Protein AF-A0A925G3I3-F1 (afdb_monomer)

Secondary structure (DSSP, 8-state):
--HHHHHHHHHHHHHHHHHHHTTTT-S-HHHHHHHHHHHHHHHHHHHHHHHHHHHHHHHTT--S-GGGHHHHHHHHHHHHHHHHHHHHHHHHHTSS-S-SHHHHHHHHHHHHHHHHHHHHHHHHHHHHH--TTSPPPHHHHHHHHHTT--HHHHHHHHHHHHHHHHHHHHHHHHHHHHHHHHHHHHHHHHHHHTSPPSGGGHHHHHHHHHHHHHHHHHHHHHHHHHHHHHHHHHHH-

Mean predicted aligned error: 13.92 Å

Radius of gyration: 23.2 Å; Cα contacts (8 Å, |Δi|>4): 134; chains: 1; bounding box: 50×39×70 Å

Solvent-accessible surface area (backbone atoms only — not comparable to full-atom values): 12979 Å² total; per-residue (Å²): 134,61,68,67,56,56,54,51,49,63,65,46,48,61,56,56,49,55,57,57,70,73,54,85,81,70,99,57,69,70,70,52,50,53,48,54,50,44,57,65,63,47,46,60,58,52,50,50,52,51,52,54,55,48,52,58,56,52,66,75,63,74,85,73,70,77,90,60,45,63,69,50,47,56,50,46,52,55,49,32,49,52,52,26,51,51,27,47,50,49,33,61,72,49,54,65,70,84,82,46,74,51,42,51,48,29,51,52,27,48,51,50,30,50,54,27,47,55,52,26,52,56,34,50,54,54,50,68,75,51,56,75,85,56,81,52,50,73,74,63,34,45,65,44,44,75,72,68,46,56,74,69,62,30,53,51,53,18,44,55,50,41,39,49,49,45,52,50,48,50,52,48,31,56,50,29,50,54,51,29,54,49,25,52,48,46,31,54,52,27,55,59,69,46,45,74,82,65,82,88,47,54,67,54,46,49,51,32,52,50,26,48,52,47,27,53,51,30,47,51,54,38,52,48,53,57,50,52,47,57,52,50,54,64,73,74,106

Sequence (237 aa):
MSETITIYLAVAAPFAVSYFLRQRHCQQHAQLFLKSVSAGLLWPLAAIRYLLARARQQTLRATRQPETISNRQEMQVEEAKRSFLNALYEVRARAPDKSGSENEKLERAAYVLRDSVEKYVGLADAVKDDAIDDEPDARELELFRIAGRKGEDLLLAGRCAHRHNVKRVREHHTRARTELLHALAEVGEAASFVRPAAAANAASARRLSIATLRLYGRAVDLLSLLEDEDAALKVAR

Nearest PDB structures (foldseek):
  9g3y-assembly1_K  TM=3.276E-01  e=5.386E-01  Sus scrofa
  6ewy-assembly1_A  TM=1.857E-01  e=4.158E+00  Mycobacterium tuberculosis H37Rv
  7a0g-assembly1_HHH  TM=2.062E-01  e=7.455E+00  Serratia marcescens
  8cq0-assembly1_B  TM=2.354E-01  e=9.983E+00  Photorhabdus luminescens

Structure (mmCIF, N/CA/C/O backbone):
data_AF-A0A925G3I3-F1
#
_entry.id   AF-A0A925G3I3-F1
#
loop_
_atom_site.group_PDB
_atom_site.id
_atom_site.type_symbol
_atom_site.label_atom_id
_atom_site.label_alt_id
_atom_site.label_comp_id
_atom_site.label_asym_id
_atom_site.label_entity_id
_atom_site.label_seq_id
_atom_site.pdbx_PDB_ins_code
_atom_site.Cartn_x
_atom_site.Cartn_y
_atom_site.Cartn_z
_atom_site.occupancy
_atom_site.B_iso_or_equiv
_atom_site.auth_seq_id
_atom_site.auth_comp_id
_atom_site.auth_asym_id
_atom_site.auth_atom_id
_atom_site.pdbx_PDB_model_num
ATOM 1 N N . MET A 1 1 ? -6.225 -21.466 -4.558 1.00 46.19 1 MET A N 1
ATOM 2 C CA . MET A 1 1 ? -5.076 -21.317 -5.478 1.00 46.19 1 MET A CA 1
ATOM 3 C C . MET A 1 1 ? -4.389 -20.014 -5.127 1.00 46.19 1 MET A C 1
ATOM 5 O O . MET A 1 1 ? -5.091 -19.027 -4.968 1.00 46.19 1 MET A O 1
ATOM 9 N N . SER A 1 2 ? -3.091 -20.050 -4.826 1.00 44.03 2 SER A N 1
ATOM 10 C CA . SER A 1 2 ? -2.447 -19.006 -4.023 1.00 44.03 2 SER A CA 1
ATOM 11 C C . SER A 1 2 ? -2.229 -17.708 -4.803 1.00 44.03 2 SER A C 1
ATOM 13 O O . SER A 1 2 ? -1.797 -17.738 -5.953 1.00 44.03 2 SER A O 1
ATOM 15 N N . GLU A 1 3 ? -2.487 -16.571 -4.151 1.00 44.84 3 GLU A N 1
ATOM 16 C CA . GLU A 1 3 ? -2.244 -15.207 -4.657 1.00 44.84 3 GLU A CA 1
ATOM 17 C C . GLU A 1 3 ? -0.827 -15.030 -5.220 1.00 44.84 3 GLU A C 1
ATOM 19 O O . GLU A 1 3 ? -0.611 -14.294 -6.182 1.00 44.84 3 GLU A O 1
ATOM 24 N N . THR A 1 4 ? 0.130 -15.786 -4.681 1.00 52.31 4 THR A N 1
ATOM 25 C CA . THR A 1 4 ? 1.499 -15.860 -5.185 1.00 52.31 4 THR A CA 1
ATOM 26 C C . THR A 1 4 ? 1.582 -16.302 -6.639 1.00 52.31 4 THR A C 1
ATOM 28 O O . THR A 1 4 ? 2.412 -15.746 -7.342 1.00 52.31 4 THR A O 1
ATOM 31 N N . ILE A 1 5 ? 0.727 -17.218 -7.116 1.00 55.59 5 ILE A N 1
ATOM 32 C CA . ILE A 1 5 ? 0.678 -17.680 -8.518 1.00 55.59 5 ILE A CA 1
ATOM 33 C C . ILE A 1 5 ? 0.113 -16.583 -9.429 1.00 55.59 5 ILE A C 1
ATOM 35 O O . ILE A 1 5 ? 0.606 -16.393 -10.539 1.00 55.59 5 ILE A O 1
ATOM 39 N N . THR A 1 6 ? -0.879 -15.825 -8.959 1.00 60.34 6 THR A N 1
ATOM 40 C CA . THR A 1 6 ? -1.481 -14.718 -9.717 1.00 60.34 6 THR A CA 1
ATOM 41 C C . THR A 1 6 ? -0.494 -13.566 -9.884 1.00 60.34 6 THR A C 1
ATOM 43 O O . THR A 1 6 ? -0.313 -13.067 -10.993 1.00 60.34 6 THR A O 1
ATOM 46 N N . ILE A 1 7 ? 0.222 -13.210 -8.812 1.00 61.38 7 ILE A N 1
ATOM 47 C CA . ILE A 1 7 ? 1.324 -12.238 -8.857 1.00 61.38 7 ILE A CA 1
ATOM 48 C C . ILE A 1 7 ? 2.463 -12.775 -9.747 1.00 61.38 7 ILE A C 1
ATOM 50 O O . ILE A 1 7 ? 3.009 -12.031 -10.559 1.00 61.38 7 ILE A O 1
ATOM 54 N N . TYR A 1 8 ? 2.761 -14.081 -9.685 1.00 52.47 8 TYR A N 1
ATOM 55 C CA . TYR A 1 8 ? 3.734 -14.762 -10.557 1.00 52.47 8 TYR A CA 1
ATOM 56 C C . TYR A 1 8 ? 3.415 -14.584 -12.047 1.00 52.47 8 TYR A C 1
ATOM 58 O O . TYR A 1 8 ? 4.291 -14.252 -12.846 1.00 52.47 8 TYR A O 1
ATOM 66 N N . LEU A 1 9 ? 2.156 -14.819 -12.424 1.00 57.38 9 LEU A N 1
ATOM 67 C CA . LEU A 1 9 ? 1.682 -14.754 -13.805 1.00 57.38 9 LEU A CA 1
ATOM 68 C C . LEU A 1 9 ? 1.593 -13.311 -14.308 1.00 57.38 9 LEU A C 1
ATOM 70 O O . LEU A 1 9 ? 2.008 -13.039 -15.436 1.00 57.38 9 LEU A O 1
ATOM 74 N N . ALA A 1 10 ? 1.113 -12.391 -13.469 1.00 67.06 10 ALA A N 1
ATOM 75 C CA . ALA A 1 10 ? 0.997 -10.975 -13.804 1.00 67.06 10 ALA A CA 1
ATOM 76 C C . ALA A 1 10 ? 2.368 -10.322 -14.026 1.00 67.06 10 ALA A C 1
ATOM 78 O O . ALA A 1 10 ? 2.529 -9.539 -14.957 1.00 67.06 10 ALA A O 1
ATOM 79 N N . VAL A 1 11 ? 3.383 -10.696 -13.238 1.00 65.44 11 VAL A N 1
ATOM 80 C CA . VAL A 1 11 ? 4.753 -10.205 -13.434 1.00 65.44 11 VAL A CA 1
ATOM 81 C C . VAL A 1 11 ? 5.396 -10.830 -14.672 1.00 65.44 11 VAL A C 1
ATOM 83 O O . VAL A 1 11 ? 6.138 -10.142 -15.357 1.00 65.44 11 VAL A O 1
ATOM 86 N N . ALA A 1 12 ? 5.119 -12.096 -15.005 1.00 57.78 12 ALA A N 1
ATOM 87 C CA . ALA A 1 12 ? 5.751 -12.783 -16.138 1.00 57.78 12 ALA A CA 1
ATOM 88 C C . ALA A 1 12 ? 5.175 -12.395 -17.516 1.00 57.78 12 ALA A C 1
ATOM 90 O O . ALA A 1 12 ? 5.911 -12.377 -18.512 1.00 57.78 12 ALA A O 1
ATOM 91 N N . ALA A 1 13 ? 3.881 -12.073 -17.591 1.00 64.81 13 ALA A N 1
ATOM 92 C CA . ALA A 1 13 ? 3.184 -11.823 -18.854 1.00 64.81 13 ALA A CA 1
ATOM 93 C C . ALA A 1 13 ? 3.750 -10.634 -19.673 1.00 64.81 13 ALA A C 1
ATOM 95 O O . ALA A 1 13 ? 3.996 -10.817 -20.870 1.00 64.81 13 ALA A O 1
ATOM 96 N N . PRO A 1 14 ? 4.076 -9.462 -19.088 1.00 60.47 14 PRO A N 1
ATOM 97 C CA . PRO A 1 14 ? 4.626 -8.328 -19.836 1.00 60.47 14 PRO A CA 1
ATOM 98 C C . PRO A 1 14 ? 6.022 -8.605 -20.410 1.00 60.47 14 PRO A C 1
ATOM 100 O O . PRO A 1 14 ? 6.368 -8.107 -21.484 1.00 60.47 14 PRO A O 1
ATOM 103 N N . PHE A 1 15 ? 6.839 -9.432 -19.746 1.00 59.78 15 PHE A N 1
ATOM 104 C CA . PHE A 1 15 ? 8.168 -9.805 -20.248 1.00 59.78 15 PHE A CA 1
ATOM 105 C C . PHE A 1 15 ? 8.089 -10.814 -21.392 1.00 59.78 15 PHE A C 1
ATOM 107 O O . PHE A 1 15 ? 8.808 -10.662 -22.379 1.00 59.78 15 PHE A O 1
ATOM 114 N N . ALA A 1 16 ? 7.195 -11.802 -21.295 1.00 56.69 16 ALA A N 1
ATOM 115 C CA . ALA A 1 16 ? 6.965 -12.760 -22.372 1.00 56.69 16 ALA A CA 1
ATOM 116 C C . ALA A 1 16 ? 6.433 -12.059 -23.632 1.00 56.69 16 ALA A C 1
ATOM 118 O O . ALA A 1 16 ? 6.958 -12.267 -24.726 1.00 56.69 16 ALA A O 1
ATOM 119 N N . VAL A 1 17 ? 5.459 -11.158 -23.469 1.00 59.91 17 VAL A N 1
ATOM 120 C CA . VAL A 1 17 ? 4.842 -10.411 -24.574 1.00 59.91 17 VAL A CA 1
ATOM 121 C C . VAL A 1 17 ? 5.805 -9.381 -25.172 1.00 59.91 17 VAL A C 1
ATOM 123 O O . VAL A 1 17 ? 5.944 -9.316 -26.392 1.00 59.91 17 VAL A O 1
ATOM 126 N N . SER A 1 18 ? 6.544 -8.620 -24.358 1.00 58.41 18 SER A N 1
ATOM 127 C CA . SER A 1 18 ? 7.503 -7.625 -24.871 1.00 58.41 18 SER A CA 1
ATOM 128 C C . SER A 1 18 ? 8.720 -8.250 -25.557 1.00 58.41 18 SER A C 1
ATOM 130 O O . SER A 1 18 ? 9.245 -7.669 -26.509 1.00 58.41 18 SER A O 1
ATOM 132 N N . TYR A 1 19 ? 9.157 -9.438 -25.127 1.00 56.19 19 TYR A N 1
ATOM 133 C CA . TYR A 1 19 ? 10.198 -10.206 -25.814 1.00 56.19 19 TYR A CA 1
ATOM 134 C C . TYR A 1 19 ? 9.689 -10.767 -27.149 1.00 56.19 19 TYR A C 1
ATOM 136 O O . TYR A 1 19 ? 10.380 -10.669 -28.161 1.00 56.19 19 TYR A O 1
ATOM 144 N N . PHE A 1 20 ? 8.451 -11.270 -27.175 1.00 54.28 20 PHE A N 1
ATOM 145 C CA . PHE A 1 20 ? 7.819 -11.814 -28.377 1.00 54.28 20 PHE A CA 1
ATOM 146 C C . PHE A 1 20 ? 7.515 -10.733 -29.431 1.00 54.28 20 PHE A C 1
ATOM 148 O O . PHE A 1 20 ? 7.750 -10.938 -30.622 1.00 54.28 20 PHE A O 1
ATOM 155 N N . LEU A 1 21 ? 7.065 -9.546 -29.009 1.00 56.81 21 LEU A N 1
ATOM 156 C CA . LEU A 1 21 ? 6.754 -8.427 -29.909 1.00 56.81 21 LEU A CA 1
ATOM 157 C C . LEU A 1 21 ? 8.006 -7.734 -30.472 1.00 56.81 21 LEU A C 1
ATOM 159 O O . LEU A 1 21 ? 7.956 -7.203 -31.580 1.00 56.81 21 LEU A O 1
ATOM 163 N N . ARG A 1 22 ? 9.146 -7.766 -29.765 1.00 50.16 22 ARG A N 1
ATOM 164 C CA . ARG A 1 22 ? 10.396 -7.122 -30.218 1.00 50.16 22 ARG A CA 1
ATOM 165 C C . ARG A 1 22 ? 11.096 -7.822 -31.382 1.00 50.16 22 ARG A C 1
ATOM 167 O O . ARG A 1 22 ? 12.010 -7.229 -31.947 1.00 50.16 22 ARG A O 1
ATOM 174 N N . GLN A 1 23 ? 10.737 -9.060 -31.722 1.00 56.59 23 GLN A N 1
ATOM 175 C CA . GLN A 1 23 ? 11.619 -9.911 -32.532 1.00 56.59 23 GLN A CA 1
ATOM 176 C C . GLN A 1 23 ? 10.916 -10.715 -33.629 1.00 56.59 23 GLN A C 1
ATOM 178 O O . GLN A 1 23 ? 11.358 -11.797 -34.005 1.00 56.59 23 GLN A O 1
ATOM 183 N N . ARG A 1 24 ? 9.885 -10.116 -34.238 1.00 50.81 24 ARG A N 1
ATOM 184 C CA . ARG A 1 24 ? 9.184 -10.624 -35.433 1.00 50.81 24 ARG A CA 1
ATOM 185 C C . ARG A 1 24 ? 10.052 -10.782 -36.702 1.00 50.81 24 ARG A C 1
ATOM 187 O O . ARG A 1 24 ? 9.501 -11.180 -37.720 1.00 50.81 24 ARG A O 1
ATOM 194 N N . HIS A 1 25 ? 11.364 -10.498 -36.678 1.00 51.56 25 HIS A N 1
ATOM 195 C CA . HIS A 1 25 ? 12.150 -10.310 -37.911 1.00 51.56 25 HIS A CA 1
ATOM 196 C C . HIS A 1 25 ? 13.320 -11.259 -38.226 1.00 51.56 25 HIS A C 1
ATOM 198 O O . HIS A 1 25 ? 13.866 -11.118 -39.314 1.00 51.56 25 HIS A O 1
ATOM 204 N N . CYS A 1 26 ? 13.686 -12.253 -37.404 1.00 48.06 26 CYS A N 1
ATOM 205 C CA . CYS A 1 26 ? 14.752 -13.200 -37.791 1.00 48.06 26 CYS A CA 1
ATOM 206 C C . CYS A 1 26 ? 14.437 -14.663 -37.440 1.00 48.06 26 CYS A C 1
ATOM 208 O O . CYS A 1 26 ? 14.107 -15.006 -36.304 1.00 48.06 26 CYS A O 1
ATOM 210 N N . GLN A 1 27 ? 14.582 -15.530 -38.445 1.00 49.19 27 GLN A N 1
ATOM 211 C CA . GLN A 1 27 ? 14.477 -16.986 -38.375 1.00 49.19 27 GLN A CA 1
ATOM 212 C C . GLN A 1 27 ? 15.572 -17.575 -37.469 1.00 49.19 27 GLN A C 1
ATOM 214 O O . GLN A 1 27 ? 16.713 -17.700 -37.893 1.00 49.19 27 GLN A O 1
ATOM 219 N N . GLN A 1 28 ? 15.234 -17.935 -36.226 1.00 55.97 28 GLN A N 1
ATOM 220 C CA . GLN A 1 28 ? 16.031 -18.817 -35.346 1.00 55.97 28 GLN A CA 1
ATOM 221 C C . GLN A 1 28 ? 15.189 -19.272 -34.132 1.00 55.97 28 GLN A C 1
ATOM 223 O O . GLN A 1 28 ? 15.527 -19.070 -32.967 1.00 55.97 28 GLN A O 1
ATOM 228 N N . HIS A 1 29 ? 14.014 -19.850 -34.398 1.00 54.00 29 HIS A N 1
ATOM 229 C CA . HIS A 1 29 ? 12.966 -20.046 -33.387 1.00 54.00 29 HIS A CA 1
ATOM 230 C C . HIS A 1 29 ? 13.310 -21.053 -32.271 1.00 54.00 29 HIS A C 1
ATOM 232 O O . HIS A 1 29 ? 12.903 -20.838 -31.134 1.00 54.00 29 HIS A O 1
ATOM 238 N N . ALA A 1 30 ? 14.108 -22.097 -32.523 1.00 52.91 30 ALA A N 1
ATOM 239 C CA . ALA A 1 30 ? 14.344 -23.158 -31.531 1.00 52.91 30 ALA A CA 1
ATOM 240 C C . ALA A 1 30 ? 15.296 -22.757 -30.381 1.00 52.91 30 ALA A C 1
ATOM 242 O O . ALA A 1 30 ? 15.017 -23.025 -29.212 1.00 52.91 30 ALA A O 1
ATOM 243 N N . GLN A 1 31 ? 16.404 -22.069 -30.681 1.00 54.59 31 GLN A N 1
ATOM 244 C CA . GLN A 1 31 ? 17.372 -21.642 -29.656 1.00 54.59 31 GLN A CA 1
ATOM 245 C C . GLN A 1 31 ? 16.834 -20.501 -28.780 1.00 54.59 31 GLN A C 1
ATOM 247 O O . GLN A 1 31 ? 17.196 -20.382 -27.608 1.00 54.59 31 GLN A O 1
ATOM 252 N N . LEU A 1 32 ? 15.955 -19.668 -29.341 1.00 53.81 32 LEU A N 1
ATOM 253 C CA . LEU A 1 32 ? 15.323 -18.557 -28.634 1.00 53.81 32 LEU A CA 1
ATOM 254 C C . LEU A 1 32 ? 14.200 -19.039 -27.708 1.00 53.81 32 LEU A C 1
ATOM 256 O O . LEU A 1 32 ? 14.095 -18.534 -26.592 1.00 53.81 32 LEU A O 1
ATOM 260 N N . PHE A 1 33 ? 13.444 -20.065 -28.115 1.00 56.09 33 PHE A N 1
ATOM 261 C CA . PHE A 1 33 ? 12.455 -20.723 -27.257 1.00 56.09 33 PHE A CA 1
ATOM 262 C C . PHE A 1 33 ? 13.121 -21.381 -26.044 1.00 56.09 33 PHE A C 1
ATOM 264 O O . PHE A 1 33 ? 12.689 -21.187 -24.916 1.00 56.09 33 PHE A O 1
ATOM 271 N N . LEU A 1 34 ? 14.242 -22.081 -26.245 1.00 56.19 34 LEU A N 1
ATOM 272 C CA . LEU A 1 34 ? 15.000 -22.672 -25.138 1.00 56.19 34 LEU A CA 1
ATOM 273 C C . LEU A 1 34 ? 15.558 -21.614 -24.177 1.00 56.19 34 LEU A C 1
ATOM 275 O O . LEU A 1 34 ? 15.564 -21.836 -22.968 1.00 56.19 34 LEU A O 1
ATOM 279 N N . LYS A 1 35 ? 15.974 -20.441 -24.673 1.00 56.41 35 LYS A N 1
ATOM 280 C CA . LYS A 1 35 ? 16.455 -19.344 -23.818 1.00 56.41 35 LYS A CA 1
ATOM 281 C C . LYS A 1 35 ? 15.335 -18.678 -23.018 1.00 56.41 35 LYS A C 1
ATOM 283 O O . LYS A 1 35 ? 15.525 -18.459 -21.823 1.00 56.41 35 LYS A O 1
ATOM 288 N N . SER A 1 36 ? 14.178 -18.397 -23.615 1.00 55.44 36 SER A N 1
ATOM 289 C CA . SER A 1 36 ? 13.037 -17.822 -22.884 1.00 55.44 36 SER A CA 1
ATOM 290 C C . SER A 1 36 ? 12.447 -18.810 -21.873 1.00 55.44 36 SER A C 1
ATOM 292 O O . SER A 1 36 ? 12.177 -18.430 -20.735 1.00 55.44 36 SER A O 1
ATOM 294 N N . VAL A 1 37 ? 12.361 -20.092 -22.240 1.00 61.78 37 VAL A N 1
ATOM 295 C CA . VAL A 1 37 ? 11.968 -21.190 -21.347 1.00 61.78 37 VAL A CA 1
ATOM 296 C C . VAL A 1 37 ? 12.976 -21.340 -20.209 1.00 61.78 37 VAL A C 1
ATOM 298 O O . VAL A 1 37 ? 12.567 -21.411 -19.057 1.00 61.78 37 VAL A O 1
ATOM 301 N N . SER A 1 38 ? 14.286 -21.276 -20.480 1.00 60.62 38 SER A N 1
ATOM 302 C CA . SER A 1 38 ? 15.310 -21.319 -19.427 1.00 60.62 38 SER A CA 1
ATOM 303 C C . SER A 1 38 ? 15.227 -20.119 -18.480 1.00 60.62 38 SER A C 1
ATOM 305 O O . SER A 1 38 ? 15.321 -20.302 -17.274 1.00 60.62 38 SER A O 1
ATOM 307 N N . ALA A 1 39 ? 14.967 -18.906 -18.977 1.00 59.62 39 ALA A N 1
ATOM 308 C CA . ALA A 1 39 ? 14.801 -17.727 -18.129 1.00 59.62 39 ALA A CA 1
ATOM 309 C C . ALA A 1 39 ? 13.537 -17.833 -17.254 1.00 59.62 39 ALA A C 1
ATOM 311 O O . ALA A 1 39 ? 13.573 -17.465 -16.081 1.00 59.62 39 ALA A O 1
ATOM 312 N N . GLY A 1 40 ? 12.456 -18.406 -17.793 1.00 59.56 40 GLY A N 1
ATOM 313 C CA . GLY A 1 40 ? 11.235 -18.728 -17.050 1.00 59.56 40 GLY A CA 1
ATOM 314 C C . GLY A 1 40 ? 11.387 -19.885 -16.050 1.00 59.56 40 GLY A C 1
ATOM 315 O O . GLY A 1 40 ? 10.739 -19.869 -15.010 1.00 59.56 40 GLY A O 1
ATOM 316 N N . LEU A 1 41 ? 12.262 -20.862 -16.312 1.00 62.41 41 LEU A N 1
ATOM 317 C CA . LEU A 1 41 ? 12.502 -22.027 -15.442 1.00 62.41 41 LEU A CA 1
ATOM 318 C C . LEU A 1 41 ? 13.619 -21.831 -14.411 1.00 62.41 41 LEU A C 1
ATOM 320 O O . LEU A 1 41 ? 13.624 -22.523 -13.395 1.00 62.41 41 LEU A O 1
ATOM 324 N N . LEU A 1 42 ? 14.565 -20.915 -14.641 1.00 64.56 42 LEU A N 1
ATOM 325 C CA . LEU A 1 42 ? 15.672 -20.633 -13.715 1.00 64.56 42 LEU A CA 1
ATOM 326 C C . LEU A 1 42 ? 15.340 -19.552 -12.686 1.00 64.56 42 LEU A C 1
ATOM 328 O O . LEU A 1 42 ? 15.946 -19.526 -11.614 1.00 64.56 42 LEU A O 1
ATOM 332 N N . TRP A 1 43 ? 14.370 -18.679 -12.958 1.00 60.72 43 TRP A N 1
ATOM 333 C CA . TRP A 1 43 ? 13.952 -17.678 -11.978 1.00 60.72 43 TRP A CA 1
ATOM 334 C C . TRP A 1 43 ? 13.314 -18.254 -10.692 1.00 60.72 43 TRP A C 1
ATOM 336 O O . TRP A 1 43 ? 13.629 -17.716 -9.630 1.00 60.72 43 TRP A O 1
ATOM 346 N N . PRO A 1 44 ? 12.531 -19.360 -10.704 1.00 62.84 44 PRO A N 1
ATOM 347 C CA . PRO A 1 44 ? 12.052 -20.013 -9.487 1.00 62.84 44 PRO A CA 1
ATOM 348 C C . PRO A 1 44 ? 13.214 -20.470 -8.602 1.00 62.84 44 PRO A C 1
ATOM 350 O O . PRO A 1 44 ? 13.171 -20.292 -7.391 1.00 62.84 44 PRO A O 1
ATOM 353 N N . LEU A 1 45 ? 14.299 -20.986 -9.192 1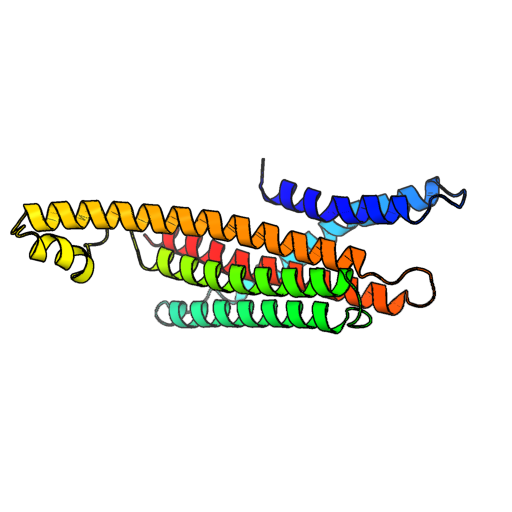.00 71.62 45 LEU A N 1
ATOM 354 C CA . LEU A 1 45 ? 15.498 -21.389 -8.449 1.00 71.62 45 LEU A CA 1
ATOM 355 C C . LEU A 1 45 ? 16.226 -20.184 -7.835 1.00 71.62 45 LEU A C 1
ATOM 357 O O . LEU A 1 45 ? 16.717 -20.263 -6.707 1.00 71.62 45 LEU A O 1
ATOM 361 N N . ALA A 1 46 ? 16.269 -19.053 -8.545 1.00 66.62 46 ALA A N 1
ATOM 362 C CA . ALA A 1 46 ? 16.812 -17.804 -8.016 1.00 66.62 46 ALA A CA 1
ATOM 363 C C . ALA A 1 46 ? 15.943 -17.234 -6.878 1.00 66.62 46 ALA A C 1
ATOM 365 O O . ALA A 1 46 ? 16.482 -16.812 -5.854 1.00 66.62 46 ALA A O 1
ATOM 366 N N . ALA A 1 47 ? 14.615 -17.291 -7.018 1.00 66.50 47 ALA A N 1
ATOM 367 C CA . ALA A 1 47 ? 13.656 -16.888 -5.993 1.00 66.50 47 ALA A CA 1
ATOM 368 C C . ALA A 1 47 ? 13.750 -17.782 -4.748 1.00 66.50 47 ALA A C 1
ATOM 370 O O . ALA A 1 47 ? 13.825 -17.273 -3.634 1.00 66.50 47 ALA A O 1
ATOM 371 N N . ILE A 1 48 ? 13.858 -19.102 -4.921 1.00 75.19 48 ILE A N 1
ATOM 372 C CA . ILE A 1 48 ? 14.051 -20.057 -3.821 1.00 75.19 48 ILE A CA 1
ATOM 373 C C . ILE A 1 48 ? 15.384 -19.804 -3.107 1.00 75.19 48 ILE A C 1
ATOM 375 O O . ILE A 1 48 ? 15.414 -19.784 -1.879 1.00 75.19 48 ILE A O 1
ATOM 379 N N . ARG A 1 49 ? 16.489 -19.543 -3.826 1.00 74.69 49 ARG A N 1
ATOM 380 C CA . ARG A 1 49 ? 17.768 -19.168 -3.184 1.00 74.69 49 ARG A CA 1
ATOM 381 C C . ARG A 1 49 ? 17.650 -17.886 -2.370 1.00 74.69 49 ARG A C 1
ATOM 383 O O . ARG A 1 49 ? 18.237 -17.810 -1.293 1.00 74.69 49 ARG A O 1
ATOM 390 N N . TYR A 1 50 ? 16.920 -16.899 -2.877 1.00 74.44 50 TYR A N 1
ATOM 391 C CA . TYR A 1 50 ? 16.684 -15.647 -2.169 1.00 74.44 50 TYR A CA 1
ATOM 392 C C . TYR A 1 50 ? 15.849 -15.869 -0.897 1.00 74.44 50 TYR A C 1
ATOM 394 O O . TYR A 1 50 ? 16.252 -15.435 0.182 1.00 74.44 50 TYR A O 1
ATOM 402 N N . LEU A 1 51 ? 14.762 -16.641 -0.990 1.00 72.50 51 LEU A N 1
ATOM 403 C CA . LEU A 1 51 ? 13.919 -17.010 0.152 1.00 72.50 51 LEU A CA 1
ATOM 404 C C . LEU A 1 51 ? 14.687 -17.826 1.205 1.00 72.50 51 LEU A C 1
ATOM 406 O O . LEU A 1 51 ? 14.578 -17.551 2.396 1.00 72.50 51 LEU A O 1
ATOM 410 N N . LEU A 1 52 ? 15.532 -18.776 0.791 1.00 74.56 52 LEU A N 1
ATOM 411 C CA . LEU A 1 52 ? 16.370 -19.564 1.704 1.00 74.56 52 LEU A CA 1
ATOM 412 C C . LEU A 1 52 ? 17.456 -18.722 2.389 1.00 74.56 52 LEU A C 1
ATOM 414 O O . LEU A 1 52 ? 17.752 -18.933 3.567 1.00 74.56 52 LEU A O 1
ATOM 418 N N . ALA A 1 53 ? 18.054 -17.762 1.678 1.00 69.62 53 ALA A N 1
ATOM 419 C CA . ALA A 1 53 ? 19.002 -16.823 2.275 1.00 69.62 53 ALA A CA 1
ATOM 420 C C . ALA A 1 53 ? 18.320 -15.933 3.328 1.00 69.62 53 ALA A C 1
ATOM 422 O O . ALA A 1 53 ? 18.899 -15.676 4.385 1.00 69.62 53 ALA A O 1
ATOM 423 N N . ARG A 1 54 ? 17.071 -15.532 3.071 1.00 63.50 54 ARG A N 1
ATOM 424 C CA . ARG A 1 54 ? 16.243 -14.744 3.989 1.00 63.50 54 ARG A CA 1
ATOM 425 C C . ARG A 1 54 ? 15.824 -15.541 5.226 1.00 63.50 54 ARG A C 1
ATOM 427 O O . ARG A 1 54 ? 15.993 -15.045 6.337 1.00 63.50 54 ARG A O 1
ATOM 434 N N . ALA A 1 55 ? 15.402 -16.795 5.056 1.00 65.75 55 ALA A N 1
ATOM 435 C CA . ALA A 1 55 ? 15.053 -17.679 6.168 1.00 65.75 55 ALA A CA 1
ATOM 436 C C . ALA A 1 55 ? 16.221 -17.836 7.157 1.00 65.75 55 ALA A C 1
ATOM 438 O O . ALA A 1 55 ? 16.026 -17.713 8.363 1.00 65.75 55 ALA A O 1
ATOM 439 N N . ARG A 1 56 ? 17.456 -17.995 6.651 1.00 63.66 56 ARG A N 1
ATOM 440 C CA . ARG A 1 56 ? 18.677 -18.055 7.481 1.00 63.66 56 ARG A CA 1
ATOM 441 C C . ARG A 1 56 ? 18.962 -16.757 8.240 1.00 63.66 56 ARG A C 1
ATOM 443 O O . ARG A 1 56 ? 19.462 -16.802 9.361 1.00 63.66 56 ARG A O 1
ATOM 450 N N . GLN A 1 57 ? 18.655 -15.601 7.653 1.00 59.59 57 GLN A N 1
ATOM 451 C CA . GLN A 1 57 ? 18.810 -14.308 8.329 1.00 59.59 57 GLN A CA 1
ATOM 452 C C . GLN A 1 57 ? 17.750 -14.087 9.415 1.00 59.59 57 GLN A C 1
ATOM 454 O O . GLN A 1 57 ? 18.044 -13.458 10.431 1.00 59.59 57 GLN A O 1
ATOM 459 N N . GLN A 1 58 ? 16.544 -14.625 9.230 1.00 56.97 58 GLN A N 1
ATOM 460 C CA . GLN A 1 58 ? 15.471 -14.576 10.225 1.00 56.97 58 GLN A CA 1
ATOM 461 C C . GLN A 1 58 ? 15.755 -15.504 11.417 1.00 56.97 58 GLN A C 1
ATOM 463 O O . GLN A 1 58 ? 15.537 -15.097 12.557 1.00 56.97 58 GLN A O 1
ATOM 468 N N . THR A 1 59 ? 16.348 -16.688 11.199 1.00 54.53 59 THR A N 1
ATOM 469 C CA . THR A 1 59 ? 16.701 -17.612 12.301 1.00 54.53 59 THR A CA 1
ATOM 470 C C . THR A 1 59 ? 17.747 -17.023 13.255 1.00 54.53 59 THR A C 1
ATOM 472 O O . THR A 1 59 ? 17.718 -17.296 14.449 1.00 54.53 59 THR A O 1
ATOM 475 N N . LEU A 1 60 ? 18.638 -16.159 12.757 1.00 53.31 60 LEU A N 1
ATOM 476 C CA . LEU A 1 60 ? 19.636 -15.455 13.574 1.00 53.31 60 LEU A CA 1
ATOM 477 C C . LEU A 1 60 ? 19.058 -14.280 14.386 1.00 53.31 60 LEU A C 1
ATOM 479 O O . LEU A 1 60 ? 19.736 -13.764 15.272 1.00 53.31 60 LEU A O 1
ATOM 483 N N . ARG A 1 61 ? 17.830 -13.831 14.096 1.00 51.69 61 ARG A N 1
ATOM 484 C CA . ARG A 1 61 ? 17.189 -12.685 14.767 1.00 51.69 61 ARG A CA 1
ATOM 485 C C . ARG A 1 61 ? 16.241 -13.084 15.906 1.00 51.69 61 ARG A C 1
ATOM 487 O O . ARG A 1 61 ? 15.833 -12.205 16.657 1.00 51.69 61 ARG A O 1
ATOM 494 N N . ALA A 1 62 ? 15.935 -14.373 16.065 1.00 50.31 62 ALA A N 1
ATOM 495 C CA . ALA A 1 62 ? 14.873 -14.881 16.941 1.00 50.31 62 ALA A CA 1
ATOM 496 C C . ALA A 1 62 ? 15.238 -15.048 18.439 1.00 50.31 62 ALA A C 1
ATOM 498 O O . ALA A 1 62 ? 14.480 -15.659 19.183 1.00 50.31 62 ALA A O 1
ATOM 499 N N . THR A 1 63 ? 16.371 -14.522 18.919 1.00 50.19 63 THR A N 1
ATOM 500 C CA . THR A 1 63 ? 16.870 -14.753 20.297 1.00 50.19 63 THR A CA 1
ATOM 501 C C . THR A 1 63 ? 16.941 -13.503 21.188 1.00 50.19 63 THR A C 1
ATOM 503 O O . THR A 1 63 ? 17.874 -13.379 21.982 1.00 50.19 63 THR A O 1
ATOM 506 N N . ARG A 1 64 ? 15.993 -12.549 21.114 1.00 48.03 64 ARG A N 1
ATOM 507 C CA . ARG A 1 64 ? 15.970 -11.398 22.053 1.00 48.03 64 ARG A CA 1
ATOM 508 C C . ARG A 1 64 ? 14.575 -10.952 22.522 1.00 48.03 64 ARG A C 1
ATOM 510 O O . ARG A 1 64 ? 13.602 -11.070 21.796 1.00 48.03 64 ARG A O 1
ATOM 517 N N . GLN A 1 65 ? 14.582 -10.462 23.767 1.00 48.97 65 GLN A N 1
ATOM 518 C CA . GLN A 1 65 ? 13.509 -10.132 24.723 1.00 48.97 65 GLN A CA 1
ATOM 519 C C . GLN A 1 65 ? 12.325 -9.270 24.219 1.00 48.97 65 GLN A C 1
ATOM 521 O O . GLN A 1 65 ? 12.499 -8.522 23.259 1.00 48.97 65 GLN A O 1
ATOM 526 N N . PRO A 1 66 ? 11.163 -9.290 24.920 1.00 52.25 66 PRO A N 1
ATOM 527 C CA . PRO A 1 66 ? 9.869 -8.842 24.387 1.00 52.25 66 PRO A CA 1
ATOM 528 C C . PRO A 1 66 ? 9.657 -7.320 24.315 1.00 52.25 66 PRO A C 1
ATOM 530 O O . PRO A 1 66 ? 9.008 -6.841 23.393 1.00 52.25 66 PRO A O 1
ATOM 533 N N . GLU A 1 67 ? 10.231 -6.524 25.219 1.00 49.12 67 GLU A N 1
ATOM 534 C CA . GLU A 1 67 ? 9.875 -5.093 25.344 1.00 49.12 67 GLU A CA 1
ATOM 535 C C . GLU A 1 67 ? 10.585 -4.166 24.337 1.00 49.12 67 GLU A C 1
ATOM 537 O O . GLU A 1 67 ? 10.242 -2.998 24.196 1.00 49.12 67 GLU A O 1
ATOM 542 N N . THR A 1 68 ? 11.549 -4.688 23.570 1.00 56.84 68 THR A N 1
ATOM 543 C CA . THR A 1 68 ? 12.229 -3.945 22.485 1.00 56.84 68 THR A CA 1
ATOM 544 C C . THR A 1 68 ? 11.706 -4.296 21.090 1.00 56.84 68 THR A C 1
ATOM 546 O O . THR A 1 68 ? 12.243 -3.804 20.097 1.00 56.84 68 THR A O 1
ATOM 549 N N . ILE A 1 69 ? 10.687 -5.156 20.993 1.00 61.91 69 ILE A N 1
ATOM 550 C CA . ILE A 1 69 ? 10.230 -5.716 19.716 1.00 61.91 69 ILE A CA 1
ATOM 551 C C . ILE A 1 69 ? 9.365 -4.713 18.941 1.00 61.91 69 ILE A C 1
ATOM 553 O O . ILE A 1 69 ? 9.666 -4.503 17.769 1.00 61.91 69 ILE A O 1
ATOM 557 N N . SER A 1 70 ? 8.410 -4.024 19.587 1.00 67.75 70 SER A N 1
ATOM 558 C CA . SER A 1 70 ? 7.507 -3.054 18.921 1.00 67.75 70 SER A CA 1
ATOM 559 C C . SER A 1 70 ? 8.276 -1.907 18.265 1.00 67.75 70 SER A C 1
ATOM 561 O O . SER A 1 70 ? 8.286 -1.780 17.044 1.00 67.75 70 SER A O 1
ATOM 563 N N . ASN A 1 71 ? 9.084 -1.174 19.046 1.00 76.00 71 ASN A N 1
ATOM 564 C CA . ASN A 1 71 ? 9.924 -0.086 18.523 1.00 76.00 71 ASN A CA 1
ATOM 565 C C . ASN A 1 71 ? 10.864 -0.553 17.402 1.00 76.00 71 ASN A C 1
ATOM 567 O O . ASN A 1 71 ? 11.198 0.192 16.481 1.00 76.00 71 ASN A O 1
ATOM 571 N N . ARG A 1 72 ? 11.340 -1.800 17.475 1.00 78.50 72 ARG A N 1
ATOM 572 C CA . ARG A 1 72 ? 12.229 -2.362 16.459 1.00 78.50 72 ARG A CA 1
ATOM 573 C C . ARG A 1 72 ? 11.479 -2.762 15.188 1.00 78.50 72 ARG A C 1
ATOM 575 O O . ARG A 1 7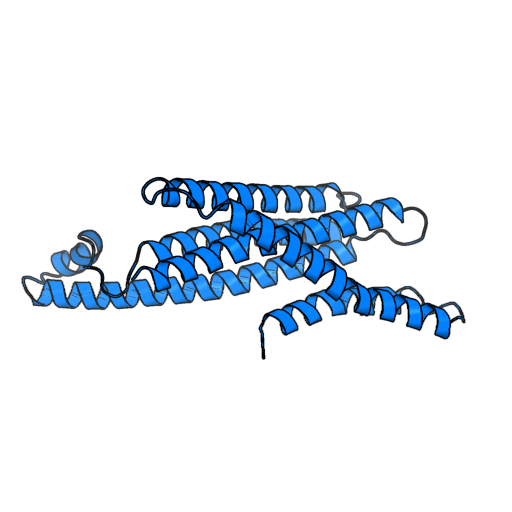2 ? 12.085 -2.700 14.119 1.00 78.50 72 ARG A O 1
ATOM 582 N N . GLN A 1 73 ? 10.229 -3.197 15.292 1.00 78.38 73 GLN A N 1
ATOM 583 C CA . GLN A 1 73 ? 9.365 -3.511 14.154 1.00 78.38 73 GLN A CA 1
ATOM 584 C C . GLN A 1 73 ? 8.915 -2.235 13.446 1.00 78.38 73 GLN A C 1
ATOM 586 O O . GLN A 1 73 ? 9.130 -2.129 12.243 1.00 78.38 73 GLN A O 1
ATOM 591 N N . GLU A 1 74 ? 8.462 -1.222 14.184 1.00 84.25 74 GLU A N 1
ATOM 592 C CA . GLU A 1 74 ? 8.132 0.101 13.634 1.00 84.25 74 GLU A CA 1
ATOM 593 C C . GLU A 1 74 ? 9.317 0.705 12.868 1.00 84.25 74 GLU A C 1
ATOM 595 O O . GLU A 1 74 ? 9.187 1.120 11.714 1.00 84.25 74 GLU A O 1
ATOM 600 N N . MET A 1 75 ? 10.523 0.661 13.453 1.00 87.69 75 MET A N 1
ATOM 601 C CA . MET A 1 75 ? 11.739 1.092 12.756 1.00 87.69 75 MET A CA 1
ATOM 602 C C . MET A 1 75 ? 12.023 0.274 11.489 1.00 87.69 75 MET A C 1
ATOM 604 O O . MET A 1 75 ? 12.490 0.840 10.502 1.00 87.69 75 MET A O 1
ATOM 608 N N . GLN A 1 76 ? 11.763 -1.039 11.495 1.00 89.12 76 GLN A N 1
ATOM 609 C CA . GLN A 1 76 ? 11.953 -1.893 10.316 1.00 89.12 76 GLN A CA 1
ATOM 610 C C . GLN A 1 76 ? 10.946 -1.583 9.209 1.00 89.12 76 GLN A C 1
ATOM 612 O O . GLN A 1 76 ? 11.335 -1.559 8.042 1.00 89.12 76 GLN A O 1
ATOM 617 N N . VAL A 1 77 ? 9.683 -1.327 9.556 1.00 90.81 77 VAL A N 1
ATOM 618 C CA . VAL A 1 77 ? 8.638 -0.933 8.602 1.00 90.81 77 VAL A CA 1
ATOM 619 C C . VAL A 1 77 ? 8.988 0.415 7.974 1.00 90.81 77 VAL A C 1
ATOM 621 O O . VAL A 1 77 ? 8.987 0.542 6.748 1.00 90.81 77 VAL A O 1
ATOM 624 N N . GLU A 1 78 ? 9.394 1.398 8.778 1.00 91.94 78 GLU A N 1
ATOM 625 C CA . GLU A 1 78 ? 9.824 2.707 8.279 1.00 91.94 78 GLU A CA 1
ATOM 626 C C . GLU A 1 78 ? 11.102 2.624 7.428 1.00 91.94 78 GLU A C 1
ATOM 628 O O . GLU A 1 78 ? 11.205 3.275 6.383 1.00 91.94 78 GLU A O 1
ATOM 633 N N . GLU A 1 79 ? 12.069 1.785 7.803 1.00 94.38 79 GLU A N 1
ATOM 634 C CA . GLU A 1 79 ? 13.258 1.532 6.985 1.00 94.38 79 GLU A CA 1
ATOM 635 C C . GLU A 1 79 ? 12.896 0.858 5.651 1.00 94.38 79 GLU A C 1
ATOM 637 O O . GLU A 1 79 ? 13.380 1.279 4.593 1.00 94.38 79 GLU A O 1
ATOM 642 N N . ALA A 1 80 ? 12.008 -0.139 5.666 1.00 92.62 80 ALA A N 1
ATOM 643 C CA . ALA A 1 80 ? 11.535 -0.826 4.467 1.00 92.62 80 ALA A CA 1
ATOM 644 C C . ALA A 1 80 ? 10.768 0.123 3.537 1.00 92.62 80 ALA A C 1
ATOM 646 O O . ALA A 1 80 ? 11.038 0.150 2.334 1.00 92.62 80 ALA A O 1
ATOM 647 N N . LYS A 1 81 ? 9.895 0.970 4.090 1.00 95.19 81 LYS A N 1
ATOM 648 C CA . LYS A 1 81 ? 9.179 2.030 3.369 1.00 95.19 81 LYS A CA 1
ATOM 649 C C . LYS A 1 81 ? 10.146 3.017 2.723 1.00 95.19 81 LYS A C 1
ATOM 651 O O . LYS A 1 81 ? 10.038 3.281 1.526 1.00 95.19 81 LYS A O 1
ATOM 656 N N . ARG A 1 82 ? 11.146 3.515 3.458 1.00 96.06 82 ARG A N 1
ATOM 657 C CA . ARG A 1 82 ? 12.192 4.390 2.890 1.00 96.06 82 ARG A CA 1
ATOM 658 C C . ARG A 1 82 ? 12.968 3.690 1.780 1.00 96.06 82 ARG A C 1
ATOM 660 O O . ARG A 1 82 ? 13.213 4.287 0.735 1.00 96.06 82 ARG A O 1
ATOM 667 N N . SER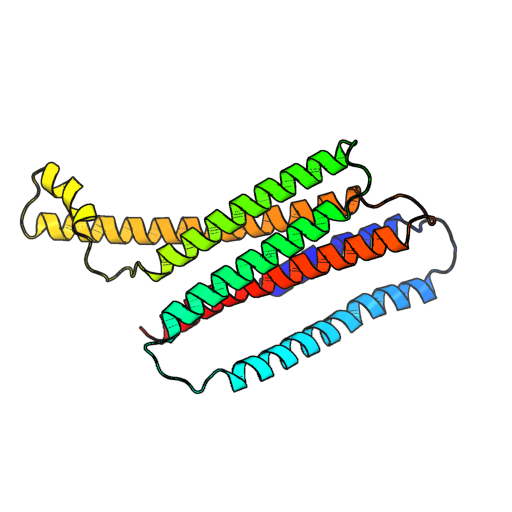 A 1 83 ? 13.332 2.424 1.976 1.00 95.56 83 SER A N 1
ATOM 668 C CA . SER A 1 83 ? 14.034 1.624 0.968 1.00 95.56 83 SER A CA 1
ATOM 669 C C . SER A 1 83 ? 13.202 1.445 -0.305 1.00 95.56 83 SER A C 1
ATOM 671 O O . SER A 1 83 ? 13.726 1.584 -1.412 1.00 95.56 83 SER A O 1
ATOM 673 N N . PHE A 1 84 ? 11.902 1.196 -0.152 1.00 95.50 84 PHE A N 1
ATOM 674 C CA . PHE A 1 84 ? 10.944 1.104 -1.246 1.00 95.50 84 PHE A CA 1
ATOM 675 C C . PHE A 1 84 ? 10.824 2.426 -2.013 1.00 95.50 84 PHE A C 1
ATOM 677 O O . PHE A 1 84 ? 10.993 2.443 -3.233 1.00 95.50 84 PHE A O 1
ATOM 684 N N . LEU A 1 85 ? 10.621 3.546 -1.312 1.00 96.25 85 LEU A N 1
ATOM 685 C CA . LEU A 1 85 ? 10.523 4.865 -1.943 1.00 96.25 85 LEU A CA 1
ATOM 686 C C . LEU A 1 85 ? 11.827 5.252 -2.650 1.00 96.25 85 LEU A C 1
ATOM 688 O O . LEU A 1 85 ? 11.791 5.754 -3.770 1.00 96.25 85 LEU A O 1
ATOM 692 N N . ASN A 1 86 ? 12.987 4.942 -2.066 1.00 97.12 86 ASN A N 1
ATOM 693 C CA . ASN A 1 86 ? 14.282 5.138 -2.721 1.00 97.12 86 ASN A CA 1
ATOM 694 C C . ASN A 1 86 ? 14.403 4.314 -4.011 1.00 97.12 86 ASN A C 1
ATOM 696 O O . ASN A 1 86 ? 14.890 4.824 -5.021 1.00 97.12 86 ASN A O 1
ATOM 700 N N . ALA A 1 87 ? 13.918 3.069 -4.020 1.00 95.44 87 ALA A N 1
ATOM 701 C CA . ALA A 1 87 ? 13.878 2.257 -5.234 1.00 95.44 87 ALA A CA 1
ATOM 702 C C . ALA A 1 87 ? 12.936 2.852 -6.299 1.00 95.44 87 ALA A C 1
ATOM 704 O O . ALA A 1 87 ? 13.256 2.808 -7.487 1.00 95.44 87 ALA A O 1
ATOM 705 N N . LEU A 1 88 ? 11.819 3.461 -5.890 1.00 96.25 88 LEU A N 1
ATOM 706 C CA . LEU A 1 88 ? 10.908 4.167 -6.795 1.00 96.25 88 LEU A CA 1
ATOM 707 C C . LEU A 1 88 ? 11.576 5.409 -7.403 1.00 96.25 88 LEU A C 1
ATOM 709 O O . LEU A 1 88 ? 11.525 5.610 -8.619 1.00 96.25 88 LEU A O 1
ATOM 713 N N . TYR A 1 89 ? 12.284 6.195 -6.588 1.00 95.19 89 TYR A N 1
ATOM 714 C CA . TYR A 1 89 ? 13.090 7.317 -7.071 1.00 95.19 89 TYR A CA 1
ATOM 715 C C . TYR A 1 89 ? 14.180 6.864 -8.048 1.00 95.19 89 TYR A C 1
ATOM 717 O O . TYR A 1 89 ? 14.408 7.529 -9.056 1.00 95.19 89 TYR A O 1
ATOM 725 N N . GLU A 1 90 ? 14.823 5.717 -7.809 1.00 93.75 90 GLU A N 1
ATOM 726 C CA . GLU A 1 90 ? 15.798 5.146 -8.744 1.00 93.75 90 GLU A CA 1
ATOM 727 C C . GLU A 1 90 ? 15.184 4.778 -10.104 1.00 93.75 90 GLU A C 1
ATOM 729 O O . GLU A 1 90 ? 15.857 4.926 -11.126 1.00 93.75 90 GLU A O 1
ATOM 734 N N . VAL A 1 91 ? 13.943 4.280 -10.137 1.00 92.62 91 VAL A N 1
ATOM 735 C CA . VAL A 1 91 ? 13.221 3.996 -11.391 1.00 92.62 91 VAL A CA 1
ATOM 736 C C . VAL A 1 91 ? 12.983 5.296 -12.153 1.00 92.62 91 VAL A C 1
ATOM 738 O O . VAL A 1 91 ? 13.364 5.398 -13.319 1.00 92.62 91 VAL A O 1
ATOM 741 N N . ARG A 1 92 ? 12.451 6.313 -11.469 1.00 91.94 92 ARG A N 1
ATOM 742 C CA . ARG A 1 92 ? 12.193 7.643 -12.035 1.00 91.94 92 ARG A CA 1
ATOM 743 C C . ARG A 1 92 ? 13.468 8.311 -12.559 1.00 91.94 92 ARG A C 1
ATOM 745 O O . ARG A 1 92 ? 13.487 8.822 -13.670 1.00 91.94 92 ARG A O 1
ATOM 752 N N . ALA A 1 93 ? 14.559 8.264 -11.797 1.00 90.50 93 ALA A N 1
ATOM 753 C CA . ALA A 1 93 ? 15.834 8.873 -12.178 1.00 90.50 93 ALA A CA 1
ATOM 754 C C . ALA A 1 93 ? 16.507 8.195 -13.387 1.00 90.50 93 ALA A C 1
ATOM 756 O O . ALA A 1 93 ? 17.383 8.786 -14.015 1.00 90.50 93 ALA A O 1
ATOM 757 N N . ARG A 1 94 ? 16.136 6.947 -13.697 1.00 88.69 94 ARG A N 1
ATOM 758 C CA . ARG A 1 94 ? 16.675 6.175 -14.828 1.00 88.69 94 ARG A CA 1
ATOM 759 C C . ARG A 1 94 ? 15.781 6.215 -16.067 1.00 88.69 94 ARG A C 1
ATOM 761 O O . ARG A 1 94 ? 16.161 5.623 -17.081 1.00 88.69 94 ARG A O 1
ATOM 768 N N . ALA A 1 95 ? 14.631 6.880 -15.996 1.00 84.56 95 ALA A N 1
ATOM 769 C CA . ALA A 1 95 ? 13.808 7.146 -17.163 1.00 84.56 95 ALA A CA 1
ATOM 770 C C . ALA A 1 95 ? 14.556 8.096 -18.131 1.00 84.56 95 ALA A C 1
ATOM 772 O O . ALA A 1 95 ? 15.153 9.073 -17.671 1.00 84.56 95 ALA A O 1
ATOM 773 N N . PRO A 1 96 ? 14.598 7.806 -19.448 1.00 76.75 96 PRO A N 1
ATOM 774 C CA . PRO A 1 96 ? 15.080 8.742 -20.466 1.00 76.75 96 PRO A CA 1
ATOM 775 C C . PRO A 1 96 ? 14.253 10.038 -20.488 1.00 76.75 96 PRO A C 1
ATOM 777 O O . PRO A 1 96 ? 13.165 10.066 -19.928 1.00 76.75 96 PRO A O 1
ATOM 780 N N . ASP A 1 97 ? 14.811 11.080 -21.121 1.00 71.38 97 ASP A N 1
ATOM 781 C CA . ASP A 1 97 ? 14.370 12.488 -21.152 1.00 71.38 97 ASP A CA 1
ATOM 782 C C . ASP A 1 97 ? 12.962 12.815 -20.632 1.00 71.38 97 ASP A C 1
ATOM 784 O O . ASP A 1 97 ? 11.945 12.269 -21.054 1.00 71.38 97 ASP A O 1
ATOM 788 N N . LYS A 1 98 ? 12.906 13.836 -19.767 1.00 67.56 98 LYS A N 1
ATOM 789 C CA . LYS A 1 98 ? 11.694 14.240 -19.040 1.00 67.56 98 LYS A CA 1
ATOM 790 C C . LYS A 1 98 ? 10.545 14.733 -19.929 1.00 67.56 98 LYS A C 1
ATOM 792 O O . LYS A 1 98 ? 9.424 14.858 -19.441 1.00 67.56 98 LYS A O 1
ATOM 797 N N . SER A 1 99 ? 10.812 15.038 -21.197 1.00 64.75 99 SER A N 1
ATOM 798 C CA . SER A 1 99 ? 9.833 15.553 -22.152 1.00 64.75 99 SER A CA 1
ATOM 799 C C . SER A 1 99 ? 9.185 14.411 -22.939 1.00 64.75 99 SER A C 1
ATOM 801 O O . SER A 1 99 ? 9.742 13.927 -23.924 1.00 64.75 99 SER A O 1
ATOM 803 N N . GLY A 1 100 ? 7.995 13.985 -22.522 1.00 79.50 100 GLY A N 1
ATOM 804 C CA . GLY A 1 100 ? 7.201 13.005 -23.260 1.00 79.50 100 GLY A CA 1
ATOM 805 C C . GLY A 1 100 ? 5.987 12.519 -22.475 1.00 79.50 100 GLY A C 1
ATOM 806 O O . GLY A 1 100 ? 6.057 12.353 -21.259 1.00 79.50 100 GLY A O 1
ATOM 807 N N . SER A 1 101 ? 4.887 12.237 -23.182 1.00 84.88 101 SER A N 1
ATOM 808 C CA . SER A 1 101 ? 3.634 11.754 -22.575 1.00 84.88 101 SER A CA 1
ATOM 809 C C . SER A 1 101 ? 3.829 10.472 -21.752 1.00 84.88 101 SER A C 1
ATOM 811 O O . SER A 1 101 ? 3.223 10.319 -20.696 1.00 84.88 101 SER A O 1
ATOM 813 N N . GLU A 1 102 ? 4.727 9.577 -22.175 1.00 85.38 102 GLU A N 1
ATOM 814 C CA . GLU A 1 102 ? 5.030 8.345 -21.433 1.00 85.38 102 GLU A CA 1
ATOM 815 C C . GLU A 1 102 ? 5.797 8.607 -20.129 1.00 85.38 102 GLU A C 1
ATOM 817 O O . GLU A 1 102 ? 5.551 7.943 -19.122 1.00 85.38 102 GLU A O 1
ATOM 822 N N . ASN A 1 103 ? 6.676 9.615 -20.101 1.00 85.75 103 ASN A N 1
ATOM 823 C CA . ASN A 1 103 ? 7.354 10.003 -18.868 1.00 85.75 103 ASN A CA 1
ATOM 824 C C . ASN A 1 103 ? 6.376 10.667 -17.884 1.00 85.75 103 ASN A C 1
ATOM 826 O O . ASN A 1 103 ? 6.423 10.384 -16.693 1.00 85.75 103 ASN A O 1
ATOM 830 N N . GLU A 1 104 ? 5.428 11.477 -18.369 1.00 90.06 104 GLU A N 1
ATOM 831 C CA . GLU A 1 104 ? 4.356 12.018 -17.519 1.00 90.06 104 GLU A CA 1
ATOM 832 C C . GLU A 1 104 ? 3.483 10.919 -16.904 1.00 90.06 104 GLU A C 1
ATOM 834 O O . GLU A 1 104 ? 3.096 11.023 -15.740 1.00 90.06 104 GLU A O 1
ATOM 839 N N . LYS A 1 105 ? 3.181 9.853 -17.658 1.00 91.62 105 LYS A N 1
ATOM 840 C CA . LYS A 1 105 ? 2.462 8.688 -17.124 1.00 91.62 105 LYS A CA 1
ATOM 841 C C . LYS A 1 105 ? 3.261 7.999 -16.022 1.00 91.62 105 LYS A C 1
ATOM 843 O O 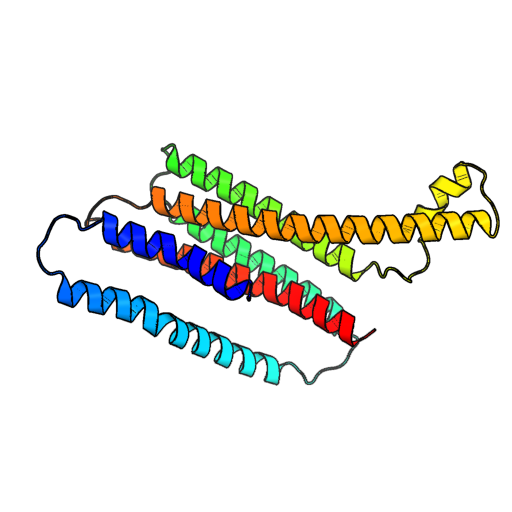. LYS A 1 105 ? 2.688 7.696 -14.981 1.00 91.62 105 LYS A O 1
ATOM 848 N N . LEU A 1 106 ? 4.567 7.798 -16.219 1.00 92.25 106 LEU A N 1
ATOM 849 C CA . LEU A 1 106 ? 5.442 7.213 -15.199 1.00 92.25 106 LEU A CA 1
ATOM 850 C C . LEU A 1 106 ? 5.501 8.079 -13.935 1.00 92.25 106 LEU A C 1
ATOM 852 O O . LEU A 1 106 ? 5.434 7.549 -12.830 1.00 92.25 106 LEU A O 1
ATOM 856 N N . GLU A 1 107 ? 5.592 9.398 -14.092 1.00 92.56 107 GLU A N 1
ATOM 857 C CA . GLU A 1 107 ? 5.558 10.345 -12.976 1.00 92.56 107 GLU A CA 1
ATOM 858 C C . GLU A 1 107 ? 4.245 10.235 -12.199 1.00 92.56 107 GLU A C 1
ATOM 860 O O . GLU A 1 107 ? 4.267 10.013 -10.990 1.00 92.56 107 GLU A O 1
ATOM 865 N N . ARG A 1 108 ? 3.097 10.306 -12.885 1.00 94.88 108 ARG A N 1
ATOM 866 C CA . ARG A 1 108 ? 1.777 10.158 -12.251 1.00 94.88 108 ARG A CA 1
ATOM 867 C C . ARG A 1 108 ? 1.639 8.814 -11.539 1.00 94.88 108 ARG A C 1
ATOM 869 O O . ARG A 1 108 ? 1.239 8.799 -10.380 1.00 94.88 108 ARG A O 1
ATOM 876 N N . ALA A 1 109 ? 2.028 7.715 -12.185 1.00 95.69 109 ALA A N 1
ATOM 877 C CA . ALA A 1 109 ? 1.992 6.384 -11.582 1.00 95.69 109 ALA A CA 1
ATOM 878 C C . ALA A 1 109 ? 2.891 6.299 -10.334 1.00 95.69 109 ALA A C 1
ATOM 880 O O . ALA A 1 109 ? 2.500 5.718 -9.325 1.00 95.69 109 ALA A O 1
ATOM 881 N N . ALA A 1 110 ? 4.070 6.932 -10.352 1.00 95.56 110 ALA A N 1
ATOM 882 C CA . ALA A 1 110 ? 4.953 6.990 -9.190 1.00 95.56 110 ALA A CA 1
ATOM 883 C C . ALA A 1 110 ? 4.349 7.799 -8.027 1.00 95.56 110 ALA A C 1
ATOM 885 O O . ALA A 1 110 ? 4.490 7.393 -6.874 1.00 95.56 110 ALA A O 1
ATOM 886 N N . TYR A 1 111 ? 3.654 8.908 -8.308 1.00 96.81 111 TYR A N 1
ATOM 887 C CA . TYR A 1 111 ? 2.914 9.658 -7.285 1.00 96.81 111 TYR A CA 1
ATOM 888 C C . TYR A 1 111 ? 1.798 8.811 -6.666 1.00 96.81 111 TYR A C 1
ATOM 890 O O . TYR A 1 111 ? 1.750 8.672 -5.446 1.00 96.81 111 TYR A O 1
ATOM 898 N N . VAL A 1 112 ? 0.968 8.172 -7.495 1.00 97.50 112 VAL A N 1
ATOM 899 C CA . VAL A 1 112 ? -0.118 7.295 -7.026 1.00 97.50 112 VAL A CA 1
ATOM 900 C C . VAL A 1 112 ? 0.429 6.139 -6.185 1.00 97.50 112 VAL A C 1
ATOM 902 O O . VAL A 1 112 ? -0.129 5.817 -5.136 1.00 97.50 112 VAL A O 1
ATOM 905 N N . LEU A 1 113 ? 1.547 5.536 -6.599 1.00 97.31 113 LEU A N 1
ATOM 906 C CA . LEU A 1 113 ? 2.195 4.458 -5.855 1.00 97.31 113 LEU A CA 1
ATOM 907 C C . LEU A 1 113 ? 2.706 4.919 -4.488 1.00 97.31 113 LEU A C 1
ATOM 909 O O . LEU A 1 113 ? 2.549 4.200 -3.502 1.00 97.31 113 LEU A O 1
ATOM 913 N N . ARG A 1 114 ? 3.298 6.114 -4.413 1.00 97.31 114 ARG A N 1
ATOM 914 C CA . ARG A 1 114 ? 3.735 6.695 -3.142 1.00 97.31 114 ARG A CA 1
ATOM 915 C C . ARG A 1 114 ? 2.554 6.889 -2.191 1.00 97.31 114 ARG A C 1
ATOM 917 O O . ARG A 1 114 ? 2.620 6.402 -1.064 1.00 97.31 114 ARG A O 1
ATOM 924 N N . ASP A 1 115 ? 1.491 7.542 -2.652 1.00 97.12 115 ASP A N 1
ATOM 925 C CA . ASP A 1 115 ? 0.300 7.807 -1.837 1.00 97.12 115 ASP A CA 1
ATOM 926 C C . ASP A 1 115 ? -0.356 6.497 -1.378 1.00 97.12 115 ASP A C 1
ATOM 928 O O . ASP A 1 115 ? -0.760 6.359 -0.223 1.00 97.12 115 ASP A O 1
ATOM 932 N N . SER A 1 116 ? -0.390 5.494 -2.261 1.00 96.06 116 SER A N 1
ATOM 933 C CA . SER A 1 116 ? -0.923 4.165 -1.947 1.00 96.06 116 SER A CA 1
ATOM 934 C C . SER A 1 116 ? -0.106 3.453 -0.868 1.00 96.06 116 SER A C 1
ATOM 936 O O . SER A 1 116 ? -0.689 2.819 0.009 1.00 96.06 116 SER A O 1
ATOM 938 N N . VAL A 1 117 ? 1.228 3.577 -0.880 1.00 96.12 117 VAL A N 1
ATOM 939 C CA . VAL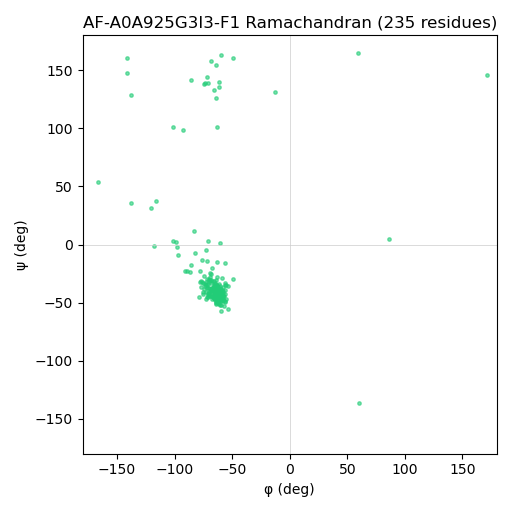 A 1 117 ? 2.084 3.030 0.188 1.00 96.12 117 VAL A CA 1
ATOM 940 C C . VAL A 1 117 ? 1.869 3.754 1.507 1.00 96.12 117 VAL A C 1
ATOM 942 O O . VAL A 1 117 ? 1.721 3.091 2.529 1.00 96.12 117 VAL A O 1
ATOM 945 N N . GLU A 1 118 ? 1.848 5.088 1.509 1.00 95.31 118 GLU A N 1
ATOM 946 C CA . GLU A 1 118 ? 1.640 5.866 2.737 1.00 95.31 118 GLU A CA 1
ATOM 947 C C . GLU A 1 118 ? 0.284 5.527 3.377 1.00 95.31 118 GLU A C 1
ATOM 949 O O . GLU A 1 118 ? 0.219 5.238 4.573 1.00 95.31 118 GLU A O 1
ATOM 954 N N . LYS A 1 119 ? -0.774 5.451 2.561 1.00 95.62 119 LYS A N 1
ATOM 955 C CA . LYS A 1 119 ? -2.113 5.029 2.986 1.00 95.62 119 LYS A CA 1
ATOM 956 C C . LYS A 1 119 ? -2.136 3.591 3.507 1.00 95.62 119 LYS A C 1
ATOM 958 O O . LYS A 1 119 ? -2.749 3.337 4.540 1.00 95.62 119 LYS A O 1
ATOM 963 N N . TYR A 1 120 ? -1.511 2.652 2.796 1.00 94.25 120 TYR A N 1
ATOM 964 C CA . TYR A 1 120 ? -1.514 1.242 3.183 1.00 94.25 120 TYR A CA 1
ATOM 965 C C . TYR A 1 120 ? -0.771 1.007 4.501 1.00 94.25 120 TYR A C 1
ATOM 967 O O . TYR A 1 120 ? -1.319 0.351 5.379 1.00 94.25 120 TYR A O 1
ATOM 975 N N . VAL A 1 121 ? 0.419 1.597 4.669 1.00 93.25 121 VAL A N 1
ATOM 976 C CA . VAL A 1 121 ? 1.198 1.503 5.916 1.00 93.25 121 VAL A CA 1
ATOM 977 C C . VAL A 1 121 ? 0.414 2.097 7.087 1.00 93.25 121 VAL A C 1
ATOM 979 O O . VAL A 1 121 ? 0.252 1.427 8.098 1.00 93.25 121 VAL A O 1
ATOM 982 N N . GLY A 1 122 ? -0.162 3.296 6.931 1.00 92.50 122 GLY A N 1
ATOM 983 C CA . GLY A 1 122 ? -0.945 3.912 8.008 1.00 92.50 122 GLY A CA 1
ATOM 984 C C . GLY A 1 122 ? -2.196 3.112 8.392 1.00 92.50 122 GLY A C 1
ATOM 985 O O . GLY A 1 122 ? -2.555 3.047 9.563 1.00 92.50 122 GLY A O 1
ATOM 986 N N . LEU A 1 123 ? -2.853 2.466 7.422 1.00 92.31 123 LEU A N 1
ATOM 987 C CA . LEU A 1 123 ? -3.972 1.562 7.702 1.00 92.31 123 LEU A CA 1
ATOM 988 C C . LEU A 1 123 ? -3.518 0.249 8.342 1.00 92.31 123 LEU A C 1
ATOM 990 O O . LEU A 1 123 ? -4.266 -0.299 9.145 1.00 92.31 123 LEU A O 1
ATOM 994 N N . ALA A 1 124 ? -2.339 -0.263 7.989 1.00 90.38 124 ALA A N 1
ATOM 995 C CA . ALA A 1 124 ? -1.779 -1.449 8.622 1.00 90.38 124 ALA A CA 1
ATOM 996 C C . ALA A 1 124 ? -1.499 -1.181 10.105 1.00 90.38 124 ALA A C 1
ATOM 998 O O . ALA A 1 124 ? -1.903 -1.982 10.937 1.00 90.38 124 ALA A O 1
ATOM 999 N N . ASP A 1 125 ? -0.917 -0.029 10.444 1.00 88.31 125 ASP A N 1
ATOM 1000 C CA . ASP A 1 125 ? -0.684 0.356 11.840 1.00 88.31 125 ASP A CA 1
ATOM 1001 C C . ASP A 1 125 ? -2.005 0.508 12.617 1.00 88.31 125 ASP A C 1
ATOM 1003 O O . ASP A 1 125 ? -2.161 -0.086 13.680 1.00 88.31 125 ASP A O 1
ATOM 1007 N N . ALA A 1 126 ? -3.019 1.162 12.036 1.00 88.00 126 ALA A N 1
ATOM 1008 C CA . ALA A 1 126 ? -4.341 1.277 12.665 1.00 88.00 126 ALA A CA 1
ATOM 1009 C C . ALA A 1 126 ? -5.034 -0.083 12.905 1.00 88.00 126 ALA A C 1
ATOM 1011 O O . ALA A 1 126 ? -5.748 -0.257 13.886 1.00 88.00 126 ALA A O 1
ATOM 1012 N N . VAL A 1 127 ? -4.837 -1.071 12.021 1.00 87.56 127 VAL A N 1
ATOM 1013 C CA . VAL A 1 127 ? -5.394 -2.426 12.207 1.00 87.56 127 VAL A CA 1
ATOM 1014 C C . VAL A 1 127 ? -4.718 -3.178 13.361 1.00 87.56 127 VAL A C 1
ATOM 1016 O O . VAL A 1 127 ? -5.361 -4.049 13.956 1.00 87.56 127 VAL A O 1
ATOM 1019 N N . LYS A 1 128 ? -3.451 -2.875 13.673 1.00 80.38 128 LYS A N 1
ATOM 1020 C CA . LYS A 1 128 ? -2.714 -3.515 14.775 1.00 80.38 128 LYS A CA 1
ATOM 1021 C C . LYS A 1 128 ? -3.233 -3.056 16.131 1.00 80.38 128 LYS A C 1
ATOM 1023 O O . LYS A 1 128 ? -3.466 -3.900 17.002 1.00 80.38 128 LYS A O 1
ATOM 1028 N N . ASP A 1 129 ? -3.430 -1.748 16.261 1.00 78.88 129 ASP A N 1
ATOM 1029 C CA . ASP A 1 129 ? -3.825 -1.107 17.514 1.00 78.88 129 ASP A CA 1
ATOM 1030 C C . ASP A 1 129 ? -5.257 -1.482 17.926 1.00 78.88 129 ASP A C 1
ATOM 1032 O O . ASP A 1 129 ? -5.526 -1.619 19.114 1.00 78.88 129 ASP A O 1
ATOM 1036 N N . ASP A 1 130 ? -6.144 -1.753 16.959 1.00 79.31 130 ASP A N 1
ATOM 1037 C CA . ASP A 1 130 ? -7.566 -1.993 17.217 1.00 79.31 130 ASP A CA 1
ATOM 1038 C C . ASP A 1 130 ? -7.952 -3.496 17.194 1.00 79.31 130 ASP A C 1
ATOM 1040 O O . ASP A 1 130 ? -8.170 -4.112 16.130 1.00 79.31 130 ASP A O 1
ATOM 1044 N N . ALA A 1 131 ? -8.113 -4.129 18.366 1.00 79.31 131 ALA A N 1
ATOM 1045 C CA . ALA A 1 131 ? -8.761 -5.440 18.464 1.00 79.31 131 ALA A CA 1
ATOM 1046 C C . ALA A 1 131 ? -10.289 -5.307 18.563 1.00 79.31 131 ALA A C 1
ATOM 1048 O O . ALA A 1 131 ? -10.817 -4.464 19.265 1.00 79.31 131 ALA A O 1
ATOM 1049 N N . ILE A 1 132 ? -11.029 -6.211 17.905 1.00 77.69 132 ILE A N 1
ATOM 1050 C CA . ILE A 1 132 ? -12.511 -6.200 17.895 1.00 77.69 132 ILE A CA 1
ATOM 1051 C C . ILE A 1 132 ? -13.120 -6.298 19.304 1.00 77.69 132 ILE A C 1
ATOM 1053 O O . ILE A 1 132 ? -14.252 -5.851 19.519 1.00 77.69 132 ILE A O 1
ATOM 1057 N N . ASP A 1 133 ? -12.395 -6.939 20.217 1.00 79.56 133 ASP A N 1
ATOM 1058 C CA . ASP A 1 133 ? -12.839 -7.229 21.577 1.00 79.56 133 ASP A CA 1
ATOM 1059 C C . ASP A 1 133 ? -12.296 -6.229 22.609 1.00 79.56 133 ASP A C 1
ATOM 1061 O O . ASP A 1 133 ? -12.597 -6.378 23.794 1.00 79.56 133 ASP A O 1
ATOM 1065 N N . ASP A 1 134 ? -11.551 -5.209 22.170 1.00 84.44 134 ASP A N 1
ATOM 1066 C CA . ASP A 1 134 ? -11.082 -4.145 23.051 1.00 84.44 134 ASP A CA 1
ATOM 1067 C C . ASP A 1 134 ? -12.251 -3.271 23.529 1.00 84.44 134 ASP A C 1
ATOM 1069 O O . ASP A 1 134 ? -13.343 -3.220 22.940 1.00 84.44 134 ASP A O 1
ATOM 1073 N N . GLU A 1 135 ? -12.041 -2.593 24.658 1.00 85.69 135 GLU A N 1
ATOM 1074 C CA . GLU A 1 135 ? -13.012 -1.619 25.138 1.00 85.69 135 GLU A CA 1
ATOM 1075 C C . GLU A 1 135 ? -13.015 -0.375 24.237 1.00 85.69 135 GLU A C 1
ATOM 1077 O O . GLU A 1 135 ? -11.951 0.099 23.837 1.00 85.69 135 GLU A O 1
ATOM 1082 N N . PRO A 1 136 ? -14.203 0.183 23.930 1.00 85.75 136 PRO A N 1
ATOM 1083 C CA . PRO A 1 136 ? -14.306 1.381 23.109 1.00 85.75 136 PRO A CA 1
ATOM 1084 C C . PRO A 1 136 ? -13.592 2.551 23.787 1.00 85.75 136 PRO A C 1
ATOM 1086 O O . PRO A 1 136 ? -13.798 2.803 24.980 1.00 85.75 136 PRO A O 1
ATOM 1089 N N . ASP A 1 137 ? -12.811 3.305 23.016 1.00 85.50 137 ASP A N 1
ATOM 1090 C CA . ASP A 1 137 ? -12.098 4.466 23.543 1.00 85.50 137 ASP A CA 1
ATOM 1091 C C . ASP A 1 137 ? -13.090 5.541 24.027 1.00 85.50 137 ASP A C 1
ATOM 1093 O O . ASP A 1 137 ? -14.225 5.669 23.545 1.00 85.50 137 ASP A O 1
ATOM 1097 N N . ALA A 1 138 ? -12.653 6.379 24.968 1.00 86.44 138 ALA A N 1
ATOM 1098 C CA . ALA A 1 138 ? -13.446 7.481 25.497 1.00 86.44 138 ALA A CA 1
ATOM 1099 C C . ALA A 1 138 ? -13.979 8.389 24.376 1.00 86.44 138 ALA A C 1
ATOM 1101 O O . ALA A 1 138 ? -15.122 8.844 24.453 1.00 86.44 138 ALA A O 1
ATOM 1102 N N . ARG A 1 139 ? -13.189 8.586 23.311 1.00 85.56 139 ARG A N 1
ATOM 1103 C CA . ARG A 1 139 ? -13.566 9.362 22.119 1.00 85.56 139 ARG A CA 1
ATOM 1104 C C . ARG A 1 139 ? -14.702 8.722 21.324 1.00 85.56 139 ARG A C 1
ATOM 1106 O O . ARG A 1 139 ? -15.573 9.429 20.825 1.00 85.56 139 ARG A O 1
ATOM 1113 N N . GLU A 1 140 ? -14.741 7.395 21.229 1.00 84.75 140 GLU A N 1
ATOM 1114 C CA . GLU A 1 140 ? -15.827 6.680 20.545 1.00 84.75 140 GLU A CA 1
ATOM 1115 C C . GLU A 1 140 ? -17.143 6.773 21.330 1.00 84.75 140 GLU A C 1
ATOM 1117 O O . GLU A 1 140 ? -18.231 6.811 20.749 1.00 84.75 140 GLU A O 1
ATOM 1122 N N . LEU A 1 141 ? -17.050 6.880 22.658 1.00 90.25 141 LEU A N 1
ATOM 1123 C CA . LEU A 1 141 ? -18.194 7.063 23.551 1.00 90.25 141 LEU A CA 1
ATOM 1124 C C . LEU A 1 141 ? -18.729 8.504 23.569 1.00 90.25 141 LEU A C 1
ATOM 1126 O O . LEU A 1 141 ? -19.897 8.710 23.911 1.00 90.25 141 LEU A O 1
ATOM 1130 N N . GLU A 1 142 ? -17.923 9.507 23.208 1.00 90.69 142 GLU A N 1
ATOM 1131 C CA . GLU A 1 142 ? -18.314 10.924 23.276 1.00 90.69 142 GLU A CA 1
ATOM 1132 C C . GLU A 1 142 ? -19.534 11.246 22.412 1.00 90.69 142 GLU A C 1
ATOM 1134 O O . GLU A 1 142 ? -20.450 11.919 22.886 1.00 90.69 142 GLU A O 1
ATOM 1139 N N . LEU A 1 143 ? -19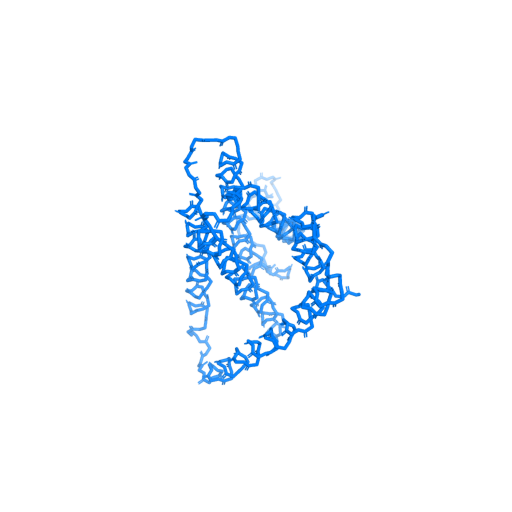.606 10.714 21.188 1.00 89.19 143 LEU A N 1
ATOM 1140 C CA . LEU A 1 143 ? -20.743 10.946 20.287 1.00 89.19 143 LEU A CA 1
ATOM 1141 C C . LEU A 1 143 ? -22.067 10.470 20.903 1.00 89.19 143 LEU A C 1
ATOM 1143 O O . LEU A 1 143 ? -23.080 11.169 20.852 1.00 89.19 143 LEU A O 1
ATOM 1147 N N . PHE A 1 144 ? -22.055 9.303 21.545 1.00 90.75 144 PHE A N 1
ATOM 1148 C CA . PHE A 1 144 ? -23.235 8.736 22.198 1.00 90.75 144 PHE A CA 1
ATOM 1149 C C . PHE A 1 144 ? -23.568 9.440 23.514 1.00 90.75 144 PHE A C 1
ATOM 1151 O O . PHE A 1 144 ? -24.744 9.602 23.849 1.00 90.75 144 PHE A O 1
ATOM 1158 N N . ARG A 1 145 ? -22.544 9.909 24.234 1.00 91.69 145 ARG A N 1
ATOM 1159 C CA . ARG A 1 145 ? -22.711 10.728 25.437 1.00 91.69 145 ARG A CA 1
ATOM 1160 C C . ARG A 1 145 ? -23.376 12.066 25.104 1.00 91.69 145 ARG A C 1
ATOM 1162 O O . ARG A 1 145 ? -24.309 12.456 25.801 1.00 91.69 145 ARG A O 1
ATOM 1169 N N . ILE A 1 146 ? -22.952 12.733 24.027 1.00 92.06 146 ILE A N 1
ATOM 1170 C CA . ILE A 1 146 ? -23.563 13.980 23.529 1.00 92.06 146 ILE A CA 1
ATOM 1171 C C . ILE A 1 146 ? -25.012 13.735 23.088 1.00 92.06 146 ILE A C 1
ATOM 1173 O O . ILE A 1 146 ? -25.881 14.562 23.354 1.00 92.06 146 ILE A O 1
ATOM 1177 N N . ALA A 1 147 ? -25.302 12.569 22.505 1.00 91.81 147 ALA A N 1
ATOM 1178 C CA . ALA A 1 147 ? -26.662 12.143 22.170 1.00 91.81 147 ALA A CA 1
ATOM 1179 C C . ALA A 1 147 ? -27.537 11.786 23.397 1.00 91.81 147 ALA A C 1
ATOM 1181 O O . ALA A 1 147 ? -28.677 11.355 23.233 1.00 91.81 147 ALA A O 1
ATOM 1182 N N . GLY A 1 148 ? -27.027 11.949 24.623 1.00 92.50 148 GLY A N 1
ATOM 1183 C CA . GLY A 1 148 ? -27.779 11.767 25.865 1.00 92.50 148 GLY A CA 1
ATOM 1184 C C . GLY A 1 148 ? -27.826 10.334 26.403 1.00 92.50 148 GLY A C 1
ATOM 1185 O O . GLY A 1 148 ? -28.489 10.102 27.417 1.00 92.50 148 GLY A O 1
ATOM 1186 N N . ARG A 1 149 ? -27.119 9.378 25.782 1.00 92.19 149 ARG A N 1
ATOM 1187 C CA . ARG A 1 149 ? -27.037 7.990 26.271 1.00 92.19 149 ARG A CA 1
ATOM 1188 C C . ARG A 1 149 ? -26.183 7.905 27.540 1.00 92.19 149 ARG A C 1
ATOM 1190 O O . ARG A 1 149 ? -25.190 8.621 27.683 1.00 92.19 149 ARG A O 1
ATOM 1197 N N . LYS A 1 150 ? -26.563 7.027 28.476 1.00 93.88 150 LYS A N 1
ATOM 1198 C CA . LYS A 1 150 ? -25.910 6.863 29.791 1.00 93.88 150 LYS A CA 1
ATOM 1199 C C . LYS A 1 150 ? -25.844 5.392 30.209 1.00 93.88 150 LYS A C 1
ATOM 1201 O O . LYS A 1 150 ? -26.614 4.572 29.716 1.00 93.88 150 LYS A O 1
ATOM 1206 N N . GLY A 1 151 ? -24.953 5.081 31.153 1.00 91.94 151 GLY A N 1
ATOM 1207 C CA . GLY A 1 151 ? -24.866 3.760 31.786 1.00 91.94 151 GLY A CA 1
ATOM 1208 C C . GLY A 1 151 ? -24.574 2.631 30.794 1.00 91.94 151 GLY A C 1
ATOM 1209 O O . GLY A 1 151 ? -23.732 2.776 29.911 1.00 91.94 151 GLY A O 1
ATOM 1210 N N . GLU A 1 152 ? -25.282 1.511 30.932 1.00 91.12 152 GLU A N 1
ATOM 1211 C CA . GLU A 1 152 ? -25.081 0.327 30.086 1.00 91.12 152 GLU A CA 1
ATOM 1212 C C . GLU A 1 152 ? -25.428 0.558 28.611 1.00 91.12 152 GLU A C 1
ATOM 1214 O O . GLU A 1 152 ? -24.748 0.022 27.738 1.00 91.12 152 GLU A O 1
ATOM 1219 N N . ASP A 1 153 ? -26.429 1.394 28.316 1.00 92.44 153 ASP A N 1
ATOM 1220 C CA . ASP A 1 153 ? -26.804 1.719 26.934 1.00 92.44 153 ASP A CA 1
ATOM 1221 C C . ASP A 1 153 ? -25.687 2.489 26.206 1.00 92.44 153 ASP A C 1
ATOM 1223 O O . ASP A 1 153 ? -25.430 2.253 25.025 1.00 92.44 153 ASP A O 1
ATOM 1227 N N . LEU A 1 154 ? -24.962 3.356 26.926 1.00 92.38 154 LEU A N 1
ATOM 1228 C CA . LEU A 1 154 ? -23.783 4.047 26.398 1.00 92.38 154 LEU A CA 1
ATOM 1229 C C . LEU A 1 154 ? -22.663 3.055 26.054 1.00 92.38 154 LEU A C 1
ATOM 1231 O O . LEU A 1 154 ? -22.088 3.132 24.970 1.00 92.38 154 LEU A O 1
ATOM 1235 N N . LEU A 1 155 ? -22.379 2.108 26.953 1.00 90.81 155 LEU A N 1
ATOM 1236 C CA . LEU A 1 155 ? -21.342 1.093 26.740 1.00 90.81 155 LEU A CA 1
AT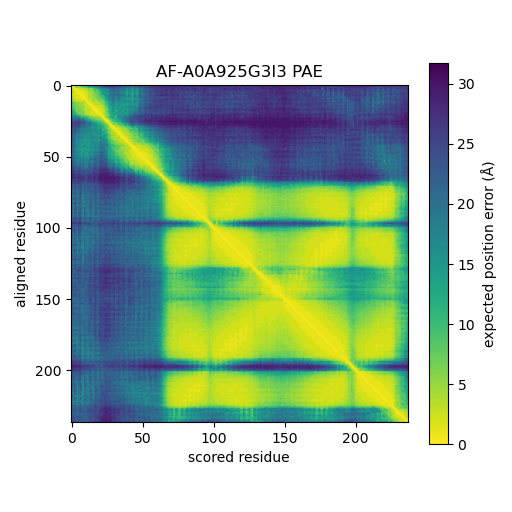OM 1237 C C . LEU A 1 155 ? -21.707 0.132 25.604 1.00 90.81 155 LEU A C 1
ATOM 1239 O O . LEU A 1 155 ? -20.847 -0.244 24.809 1.00 90.81 155 LEU A O 1
ATOM 1243 N N . LEU A 1 156 ? -22.981 -0.254 25.496 1.00 91.56 156 LEU A N 1
ATOM 1244 C CA . LEU A 1 156 ? -23.461 -1.098 24.406 1.00 91.56 156 LEU A CA 1
ATOM 1245 C C . LEU A 1 156 ? -23.341 -0.383 23.055 1.00 91.56 156 LEU A C 1
ATOM 1247 O O . LEU A 1 156 ? -22.821 -0.971 22.107 1.00 91.56 156 LEU A O 1
ATOM 1251 N N . ALA A 1 157 ? -23.768 0.880 22.974 1.00 91.12 157 ALA A N 1
ATOM 1252 C CA . ALA A 1 157 ? -23.623 1.692 21.768 1.00 91.12 157 ALA A CA 1
ATOM 1253 C C . ALA A 1 157 ? -22.149 1.866 21.372 1.00 91.12 157 ALA A C 1
ATOM 1255 O O . ALA A 1 157 ? -21.808 1.670 20.205 1.00 91.12 157 ALA A O 1
ATOM 1256 N N . GLY A 1 158 ? -21.281 2.137 22.353 1.00 92.38 158 GLY A N 1
ATOM 1257 C CA . GLY A 1 158 ? -19.833 2.221 22.172 1.00 92.38 158 GLY A CA 1
ATOM 1258 C C . GLY A 1 158 ? -19.236 0.951 21.583 1.00 92.38 158 GLY A C 1
ATOM 1259 O O . GLY A 1 158 ? -18.603 1.007 20.537 1.00 92.38 158 GLY A O 1
ATOM 1260 N N . ARG A 1 159 ? -19.510 -0.215 22.184 1.00 91.94 159 ARG A N 1
ATOM 1261 C CA . ARG A 1 159 ? -19.018 -1.507 21.673 1.00 91.94 159 ARG A CA 1
ATOM 1262 C C . ARG A 1 159 ? -19.512 -1.806 20.259 1.00 91.94 159 ARG A C 1
ATOM 1264 O O . ARG A 1 159 ? -18.758 -2.321 19.438 1.00 91.94 159 ARG A O 1
ATOM 1271 N N . CYS A 1 160 ? -20.772 -1.498 19.955 1.00 90.69 160 CYS A N 1
ATOM 1272 C CA . CYS A 1 160 ? -21.316 -1.683 18.609 1.00 90.69 160 CYS A CA 1
ATOM 1273 C C . CYS A 1 160 ? -20.606 -0.792 17.581 1.00 90.69 160 CYS A C 1
ATOM 1275 O O . CYS A 1 160 ? -20.261 -1.268 16.497 1.00 90.69 160 CYS A O 1
ATOM 1277 N N . ALA A 1 161 ? -20.372 0.477 17.922 1.00 91.44 161 ALA A N 1
ATOM 1278 C CA . ALA A 1 161 ? -19.657 1.416 17.068 1.00 91.44 161 ALA A CA 1
ATOM 1279 C C . ALA A 1 161 ? -18.193 1.013 16.879 1.00 91.44 161 ALA A C 1
ATOM 1281 O O . ALA A 1 161 ? -17.746 0.939 15.739 1.00 91.44 161 ALA A O 1
ATOM 1282 N N . HIS A 1 162 ? -17.503 0.657 17.962 1.00 91.19 162 HIS A N 1
ATOM 1283 C CA . HIS A 1 162 ? -16.130 0.166 17.941 1.00 91.19 162 HIS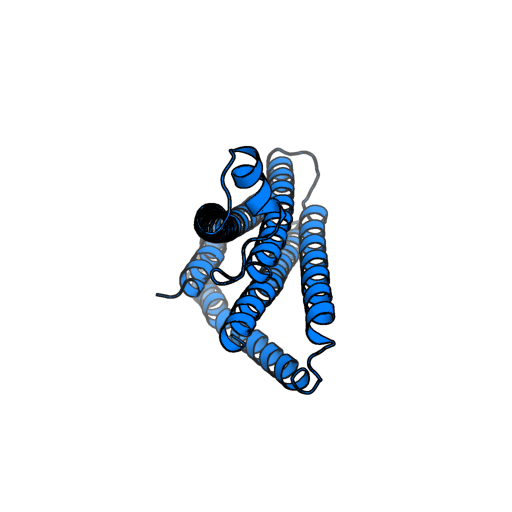 A CA 1
ATOM 1284 C C . HIS A 1 162 ? -15.988 -1.025 16.988 1.00 91.19 162 HIS A C 1
ATOM 1286 O O . HIS A 1 162 ? -15.277 -0.954 15.990 1.00 91.19 162 HIS A O 1
ATOM 1292 N N . ARG A 1 163 ? -16.793 -2.081 17.175 1.00 91.25 163 ARG A N 1
ATOM 1293 C CA . ARG A 1 163 ? -16.787 -3.257 16.284 1.00 91.25 163 ARG A CA 1
ATOM 1294 C C . ARG A 1 163 ? -17.034 -2.896 14.819 1.00 91.25 163 ARG A C 1
ATOM 1296 O O . ARG A 1 163 ? -16.424 -3.486 13.925 1.00 91.25 163 ARG A O 1
ATOM 1303 N N . HIS A 1 164 ? -17.935 -1.948 14.560 1.00 91.62 164 HIS A N 1
ATOM 1304 C CA . HIS A 1 164 ? -18.194 -1.463 13.208 1.00 91.62 164 HIS A CA 1
ATOM 1305 C C . HIS A 1 164 ? -16.988 -0.708 12.631 1.00 91.62 164 HIS A C 1
ATOM 1307 O O . HIS A 1 164 ? -16.610 -0.963 11.487 1.00 91.62 164 HIS A O 1
ATOM 1313 N N . ASN A 1 165 ? -16.362 0.167 13.418 1.00 90.94 165 ASN A N 1
ATOM 1314 C CA . ASN A 1 165 ? -15.172 0.923 13.040 1.00 90.94 165 ASN A CA 1
ATOM 1315 C C . ASN A 1 165 ? -14.001 -0.013 12.740 1.00 90.94 165 ASN A C 1
ATOM 1317 O O . ASN A 1 165 ? -13.462 0.056 11.638 1.00 90.94 165 ASN A O 1
ATOM 1321 N N . VAL A 1 166 ? -13.686 -0.954 13.635 1.00 90.50 166 VAL A N 1
ATOM 1322 C CA . VAL A 1 166 ? -12.613 -1.942 13.431 1.00 90.50 166 VAL A CA 1
ATOM 1323 C C . VAL A 1 166 ? -12.846 -2.747 12.154 1.00 90.50 166 VAL A C 1
ATOM 1325 O O . VAL A 1 166 ? -11.937 -2.925 11.338 1.00 90.50 166 VAL A O 1
ATOM 1328 N N . LYS A 1 167 ? -14.086 -3.197 11.915 1.00 90.75 167 LYS A N 1
ATOM 1329 C CA . LYS A 1 167 ? -14.436 -3.888 10.667 1.00 90.75 167 LYS A CA 1
ATOM 1330 C C . LYS A 1 167 ? -14.190 -2.996 9.446 1.00 90.75 167 LYS A C 1
ATOM 1332 O O . LYS A 1 167 ? -13.572 -3.444 8.481 1.00 90.75 167 LYS A O 1
ATOM 1337 N N . ARG A 1 168 ? -14.626 -1.735 9.497 1.00 93.38 168 ARG A N 1
ATOM 1338 C CA . ARG A 1 168 ? -14.453 -0.763 8.410 1.00 93.38 168 ARG A CA 1
ATOM 1339 C C . ARG A 1 168 ? -12.977 -0.470 8.134 1.00 93.38 168 ARG A C 1
ATOM 1341 O O . ARG A 1 168 ? -12.577 -0.410 6.973 1.00 93.38 168 ARG A O 1
ATOM 1348 N N . VAL A 1 169 ? -12.157 -0.321 9.173 1.00 92.56 169 VAL A N 1
ATOM 1349 C CA . VAL A 1 169 ? -10.706 -0.108 9.054 1.00 92.56 169 VAL A CA 1
ATOM 1350 C C . VAL A 1 169 ? -10.046 -1.310 8.374 1.00 92.56 169 VAL A C 1
ATOM 1352 O O . VAL A 1 169 ? -9.300 -1.126 7.414 1.00 92.56 169 VAL A O 1
ATOM 1355 N N . ARG A 1 170 ? -10.400 -2.545 8.752 1.00 91.12 170 ARG A N 1
ATOM 1356 C CA . ARG A 1 170 ? -9.897 -3.769 8.092 1.00 91.12 170 ARG A CA 1
ATOM 1357 C C . ARG A 1 170 ? -10.315 -3.881 6.624 1.00 91.12 170 ARG A C 1
ATOM 1359 O O . ARG A 1 170 ? -9.518 -4.295 5.777 1.00 91.12 170 ARG A O 1
ATOM 1366 N N . GLU A 1 171 ? -11.548 -3.498 6.299 1.00 92.06 171 GLU A N 1
ATOM 1367 C CA . GLU A 1 171 ? -12.020 -3.427 4.910 1.00 92.06 171 GLU A CA 1
ATOM 1368 C C . GLU A 1 171 ? -11.219 -2.392 4.104 1.00 92.06 171 GLU A C 1
ATOM 1370 O O . GLU A 1 171 ? -10.789 -2.674 2.981 1.00 92.06 171 GLU A O 1
ATOM 1375 N N . HIS A 1 172 ? -10.956 -1.216 4.682 1.00 94.56 172 HIS A N 1
ATOM 1376 C CA . HIS A 1 172 ? -10.115 -0.193 4.062 1.00 94.56 172 HIS A CA 1
ATOM 1377 C C . HIS A 1 172 ? -8.666 -0.646 3.891 1.00 94.56 172 HIS A C 1
ATOM 1379 O O . HIS A 1 172 ? -8.101 -0.405 2.827 1.00 94.56 172 HIS A O 1
ATOM 1385 N N . HIS A 1 173 ? -8.085 -1.332 4.876 1.00 93.31 173 HIS A N 1
ATOM 1386 C CA . HIS A 1 173 ? -6.747 -1.919 4.782 1.00 93.31 173 HIS A CA 1
ATOM 1387 C C . HIS A 1 173 ? -6.659 -2.918 3.620 1.00 93.31 173 HIS A C 1
ATOM 1389 O O . HIS A 1 173 ? -5.768 -2.820 2.776 1.00 93.31 173 HIS A O 1
ATOM 1395 N N . THR A 1 174 ? -7.645 -3.812 3.501 1.00 90.75 174 THR A N 1
ATOM 1396 C CA . THR A 1 174 ? -7.720 -4.781 2.395 1.00 90.75 174 THR A CA 1
ATOM 1397 C C . THR A 1 174 ? -7.813 -4.075 1.041 1.00 90.75 174 THR A C 1
ATOM 1399 O O . THR A 1 174 ? -7.098 -4.428 0.105 1.00 90.75 174 THR A O 1
ATOM 1402 N N . ARG A 1 175 ? -8.651 -3.036 0.935 1.00 93.75 175 ARG A N 1
ATOM 1403 C CA . ARG A 1 175 ? -8.775 -2.239 -0.293 1.00 93.75 175 ARG A CA 1
ATOM 1404 C C . ARG A 1 175 ? -7.480 -1.498 -0.630 1.00 93.75 175 ARG A C 1
ATOM 1406 O O . ARG A 1 175 ? -7.071 -1.506 -1.785 1.00 93.75 175 ARG A O 1
ATOM 1413 N N . ALA A 1 176 ? -6.824 -0.903 0.363 1.00 94.19 176 ALA A N 1
ATOM 1414 C CA . ALA A 1 176 ? -5.561 -0.193 0.186 1.00 94.19 176 ALA A CA 1
ATOM 1415 C C . ALA A 1 176 ? -4.434 -1.130 -0.277 1.00 94.19 176 ALA A C 1
ATOM 1417 O O . ALA A 1 176 ? -3.639 -0.735 -1.126 1.00 94.19 176 ALA A O 1
ATOM 1418 N N . ARG A 1 177 ? -4.410 -2.390 0.188 1.00 93.00 177 ARG A N 1
ATOM 1419 C CA . ARG A 1 177 ? -3.502 -3.427 -0.339 1.00 93.00 177 ARG A CA 1
ATOM 1420 C C . ARG A 1 177 ? -3.713 -3.624 -1.840 1.00 93.00 177 ARG A C 1
ATOM 1422 O O . ARG A 1 177 ? -2.754 -3.631 -2.604 1.00 93.00 177 ARG A O 1
ATOM 1429 N N . THR A 1 178 ? -4.964 -3.769 -2.275 1.00 92.81 178 THR A N 1
ATOM 1430 C CA . THR A 1 178 ? -5.299 -3.943 -3.697 1.00 92.81 178 THR A CA 1
ATOM 1431 C C . THR A 1 178 ? -4.935 -2.709 -4.525 1.00 92.81 178 THR A C 1
ATOM 1433 O O . THR A 1 178 ? -4.318 -2.851 -5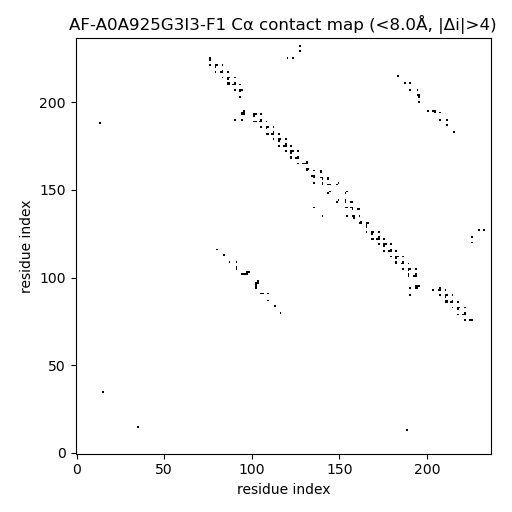.578 1.00 92.81 178 THR A O 1
ATOM 1436 N N . GLU A 1 179 ? -5.248 -1.504 -4.039 1.00 94.38 179 GLU A N 1
ATOM 1437 C CA . GLU A 1 179 ? -4.866 -0.232 -4.675 1.00 94.38 179 GLU A CA 1
ATOM 1438 C C . GLU A 1 179 ? -3.342 -0.114 -4.838 1.00 94.38 179 GLU A C 1
ATOM 1440 O O . GLU A 1 179 ? -2.860 0.205 -5.924 1.00 94.38 179 GLU A O 1
ATOM 1445 N N . LEU A 1 180 ? -2.576 -0.464 -3.800 1.00 94.06 180 LEU A N 1
ATOM 1446 C CA . LEU A 1 180 ? -1.116 -0.499 -3.840 1.00 94.06 180 LEU A CA 1
ATOM 1447 C C . LEU A 1 180 ? -0.591 -1.457 -4.919 1.00 94.06 180 LEU A C 1
ATOM 1449 O O . LEU A 1 180 ? 0.295 -1.090 -5.692 1.00 94.06 180 LEU A O 1
ATOM 1453 N N . LEU A 1 181 ? -1.134 -2.674 -5.001 1.00 93.25 181 LEU A N 1
ATOM 1454 C CA . LEU A 1 181 ? -0.729 -3.648 -6.019 1.00 93.25 181 LEU A CA 1
ATOM 1455 C C . LEU A 1 181 ? -1.035 -3.155 -7.440 1.00 93.25 181 LEU A C 1
ATOM 1457 O O . LEU A 1 181 ? -0.211 -3.343 -8.337 1.00 93.25 181 LEU A O 1
ATOM 1461 N N . HIS A 1 182 ? -2.176 -2.493 -7.644 1.00 93.81 182 HIS A N 1
ATOM 1462 C CA . HIS A 1 182 ? -2.510 -1.878 -8.928 1.00 93.81 182 HIS A CA 1
ATOM 1463 C C . HIS A 1 182 ? -1.554 -0.736 -9.282 1.00 93.81 182 HIS A C 1
ATOM 1465 O O . HIS A 1 182 ? -0.985 -0.750 -10.370 1.00 93.81 182 HIS A O 1
ATOM 1471 N N . ALA A 1 183 ? -1.281 0.184 -8.354 1.00 94.75 183 ALA A N 1
ATOM 1472 C CA . ALA A 1 183 ? -0.336 1.277 -8.580 1.00 94.75 183 ALA A CA 1
ATOM 1473 C C . ALA A 1 183 ? 1.088 0.765 -8.889 1.00 94.75 183 ALA A C 1
ATOM 1475 O O . ALA A 1 183 ? 1.809 1.319 -9.721 1.00 94.75 183 ALA A O 1
ATOM 1476 N N . LEU A 1 184 ? 1.496 -0.339 -8.254 1.00 93.81 184 LEU A N 1
ATOM 1477 C CA . LEU A 1 184 ? 2.777 -0.998 -8.510 1.00 93.81 184 LEU A CA 1
ATOM 1478 C C . LEU A 1 184 ? 2.832 -1.608 -9.922 1.00 93.81 184 LEU A C 1
ATOM 1480 O O . LEU A 1 184 ? 3.880 -1.575 -10.576 1.00 93.81 184 LEU A O 1
ATOM 1484 N N . ALA A 1 185 ? 1.719 -2.171 -10.398 1.00 92.12 185 ALA A N 1
ATOM 1485 C CA . ALA A 1 185 ? 1.594 -2.670 -11.764 1.00 92.12 185 ALA A CA 1
ATOM 1486 C C . ALA A 1 185 ? 1.649 -1.522 -12.784 1.00 92.12 185 ALA A C 1
ATOM 1488 O O . ALA A 1 185 ? 2.425 -1.603 -13.736 1.00 92.12 185 ALA A O 1
ATOM 1489 N N . GLU A 1 186 ? 0.933 -0.422 -12.535 1.00 92.50 186 GLU A N 1
ATOM 1490 C CA . GLU A 1 186 ? 0.932 0.770 -13.394 1.00 92.50 186 GLU A CA 1
ATOM 1491 C C . GLU A 1 186 ? 2.333 1.371 -13.566 1.00 92.50 186 GLU A C 1
ATOM 1493 O O . GLU A 1 186 ? 2.729 1.712 -14.681 1.00 92.50 186 GLU A O 1
ATOM 1498 N N . VAL A 1 187 ? 3.135 1.443 -12.495 1.00 93.12 187 VAL A N 1
ATOM 1499 C CA . VAL A 1 187 ? 4.540 1.882 -12.593 1.00 93.12 187 VAL A CA 1
ATOM 1500 C C . VAL A 1 187 ? 5.369 0.924 -13.451 1.00 93.12 187 VAL A C 1
ATOM 1502 O O . VAL A 1 187 ? 6.204 1.372 -14.241 1.00 93.12 187 VAL A O 1
ATOM 1505 N N . GLY A 1 188 ? 5.150 -0.387 -13.326 1.00 89.69 188 GLY A N 1
ATOM 1506 C CA . GLY A 1 188 ? 5.814 -1.393 -14.158 1.00 89.69 188 GLY A CA 1
ATOM 1507 C C . GLY A 1 188 ? 5.471 -1.254 -15.641 1.00 89.69 188 GLY A C 1
ATOM 1508 O O . GLY A 1 188 ? 6.367 -1.284 -16.491 1.00 89.69 188 GLY A O 1
ATOM 1509 N N . GLU A 1 189 ? 4.192 -1.050 -15.949 1.00 89.56 189 GLU A N 1
ATOM 1510 C CA . GLU A 1 189 ? 3.704 -0.813 -17.306 1.00 89.56 189 GLU A CA 1
ATOM 1511 C C . GLU A 1 189 ? 4.267 0.491 -17.877 1.00 89.56 189 GLU A C 1
ATOM 1513 O O . GLU A 1 189 ? 4.895 0.470 -18.940 1.00 89.56 189 GLU A O 1
ATOM 1518 N N . ALA A 1 190 ? 4.156 1.604 -17.148 1.00 89.00 190 ALA A N 1
ATOM 1519 C CA . ALA A 1 190 ? 4.690 2.898 -17.566 1.00 89.00 190 ALA A CA 1
ATOM 1520 C C . ALA A 1 190 ? 6.211 2.844 -17.804 1.00 89.00 190 ALA A C 1
ATOM 1522 O O . ALA A 1 190 ? 6.704 3.314 -18.831 1.00 89.00 190 ALA A O 1
ATOM 1523 N N . ALA A 1 191 ? 6.966 2.180 -16.922 1.00 87.38 191 ALA A N 1
ATOM 1524 C CA . ALA A 1 191 ? 8.405 1.980 -17.099 1.00 87.38 191 ALA A CA 1
ATOM 1525 C C . ALA A 1 191 ? 8.742 1.129 -18.340 1.00 87.38 191 ALA A C 1
ATOM 1527 O O . ALA A 1 191 ? 9.817 1.283 -18.929 1.00 87.38 191 ALA A O 1
ATOM 1528 N N . SER A 1 192 ? 7.838 0.240 -18.763 1.00 84.69 192 SER A N 1
ATOM 1529 C CA . SER A 1 192 ? 8.009 -0.563 -19.975 1.00 84.69 192 SER A CA 1
ATOM 1530 C C . SER A 1 192 ? 7.813 0.253 -21.260 1.00 84.69 192 SER A C 1
ATOM 1532 O O . SER A 1 192 ? 8.566 0.044 -22.215 1.00 84.69 192 SER A O 1
ATOM 1534 N N . PHE A 1 193 ? 6.884 1.219 -21.261 1.00 82.38 193 PHE A N 1
ATOM 1535 C CA . PHE A 1 193 ? 6.628 2.130 -22.387 1.00 82.38 193 PHE A CA 1
ATOM 1536 C C . PHE A 1 193 ? 7.719 3.188 -22.552 1.00 82.38 193 PHE A C 1
ATOM 1538 O O . PHE A 1 193 ? 8.097 3.532 -23.668 1.00 82.38 193 PHE A O 1
ATOM 1545 N N . VAL A 1 194 ? 8.296 3.637 -21.438 1.00 78.12 194 VAL A N 1
ATOM 1546 C CA . VAL A 1 194 ? 9.407 4.599 -21.390 1.00 78.12 194 VAL A CA 1
ATOM 1547 C C . VAL A 1 194 ? 10.746 3.976 -21.842 1.00 78.12 194 VAL A C 1
ATOM 1549 O O . VAL A 1 194 ? 11.768 4.651 -21.988 1.00 78.12 194 VAL A O 1
ATOM 1552 N N . ARG A 1 195 ? 10.778 2.668 -22.115 1.00 70.19 195 ARG A N 1
ATOM 1553 C CA . ARG A 1 195 ? 11.989 1.963 -22.538 1.00 70.19 195 ARG A CA 1
ATOM 1554 C C . ARG A 1 195 ? 12.477 2.483 -23.903 1.00 70.19 195 ARG A C 1
ATOM 1556 O O . ARG A 1 195 ? 11.739 2.394 -24.882 1.00 70.19 195 ARG A O 1
ATOM 1563 N N . PRO A 1 196 ? 13.747 2.916 -24.028 1.00 64.19 196 PRO A N 1
ATOM 1564 C CA . PRO A 1 196 ? 14.252 3.455 -25.287 1.00 64.19 196 PRO A CA 1
ATOM 1565 C C . PRO A 1 196 ? 14.189 2.412 -26.418 1.00 64.19 196 PRO A C 1
ATOM 1567 O O . PRO A 1 196 ? 14.476 1.220 -26.215 1.00 64.19 196 PRO A O 1
ATOM 1570 N N . ALA A 1 197 ? 13.804 2.868 -27.612 1.00 58.88 197 ALA A N 1
ATOM 1571 C CA . ALA A 1 197 ? 13.755 2.058 -28.824 1.00 58.88 197 ALA A CA 1
ATOM 1572 C C . ALA A 1 197 ? 15.170 1.770 -29.371 1.00 58.88 197 ALA A C 1
ATOM 1574 O O . ALA A 1 197 ? 16.021 2.652 -29.414 1.00 58.88 197 ALA A O 1
ATOM 1575 N N . ALA A 1 198 ? 15.375 0.526 -29.825 1.00 53.88 198 ALA A N 1
ATOM 1576 C CA . ALA A 1 198 ? 16.543 0.005 -30.552 1.00 53.88 198 ALA A CA 1
ATOM 1577 C C . ALA A 1 198 ? 17.939 0.076 -29.871 1.00 53.88 198 ALA A C 1
ATOM 1579 O O . ALA A 1 198 ? 18.166 0.691 -28.833 1.00 53.88 198 ALA A O 1
ATOM 1580 N N . ALA A 1 199 ? 18.874 -0.685 -30.450 1.00 52.38 199 ALA A N 1
ATOM 1581 C CA . ALA A 1 199 ? 20.096 -1.255 -29.868 1.00 52.38 199 ALA A CA 1
ATOM 1582 C C . ALA A 1 199 ? 21.113 -0.290 -29.215 1.00 52.38 199 ALA A C 1
ATOM 1584 O O . ALA A 1 199 ? 21.953 -0.752 -28.444 1.00 52.38 199 ALA A O 1
ATOM 1585 N N . ALA A 1 200 ? 21.031 1.022 -29.460 1.00 55.84 200 ALA A N 1
ATOM 1586 C CA . ALA A 1 200 ? 22.008 2.006 -28.979 1.00 55.84 200 ALA A CA 1
ATOM 1587 C C . ALA A 1 200 ? 21.990 2.211 -27.449 1.00 55.84 200 ALA A C 1
ATOM 1589 O O . ALA A 1 200 ? 23.016 2.531 -26.860 1.00 55.84 200 ALA A O 1
ATOM 1590 N N . ASN A 1 201 ? 20.856 1.947 -26.783 1.00 66.75 201 ASN A N 1
ATOM 1591 C CA . ASN A 1 201 ? 20.673 2.197 -25.344 1.00 66.75 201 ASN A CA 1
ATOM 1592 C C . ASN A 1 201 ? 20.334 0.931 -24.538 1.00 66.75 201 ASN A C 1
ATOM 1594 O O . ASN A 1 201 ? 19.640 0.983 -23.516 1.00 66.75 201 ASN A O 1
ATOM 1598 N N . ALA A 1 202 ? 20.846 -0.229 -24.966 1.00 75.44 202 ALA A N 1
ATOM 1599 C CA . ALA A 1 202 ? 20.650 -1.504 -24.270 1.00 75.44 202 ALA A CA 1
ATOM 1600 C C . ALA A 1 202 ? 21.098 -1.453 -22.794 1.00 75.44 202 ALA A C 1
ATOM 1602 O O . ALA A 1 202 ? 20.449 -2.040 -21.926 1.00 75.44 202 ALA A O 1
ATOM 1603 N N . ALA A 1 203 ? 22.163 -0.701 -22.495 1.00 80.62 203 ALA A N 1
ATOM 1604 C CA . ALA A 1 203 ? 22.647 -0.490 -21.134 1.00 80.62 203 ALA A CA 1
ATOM 1605 C C . ALA A 1 203 ? 21.637 0.284 -20.267 1.00 80.62 203 ALA A C 1
ATOM 1607 O O . ALA A 1 203 ? 21.344 -0.141 -19.149 1.00 80.62 203 ALA A O 1
ATOM 1608 N N . SER A 1 204 ? 21.059 1.372 -20.782 1.00 80.06 204 SER A N 1
ATOM 1609 C CA . SER A 1 204 ? 20.052 2.181 -20.076 1.00 80.06 204 SER A CA 1
ATOM 1610 C C . SER A 1 204 ? 18.762 1.395 -19.851 1.00 80.06 204 SER A C 1
ATOM 1612 O O . SER A 1 204 ? 18.254 1.341 -18.734 1.00 80.06 204 SER A O 1
ATOM 1614 N N . ALA A 1 205 ? 18.304 0.664 -20.871 1.00 81.50 205 ALA A N 1
ATOM 1615 C CA . ALA A 1 205 ? 17.158 -0.232 -20.758 1.00 81.50 205 ALA A CA 1
ATOM 1616 C C . ALA A 1 205 ? 17.373 -1.342 -19.711 1.00 81.50 205 ALA A C 1
ATOM 1618 O O . ALA A 1 205 ? 16.446 -1.684 -18.978 1.00 81.50 205 ALA A O 1
ATOM 1619 N N . ARG A 1 206 ? 18.591 -1.896 -19.619 1.00 84.88 206 ARG A N 1
ATOM 1620 C CA . ARG A 1 206 ? 18.958 -2.884 -18.592 1.00 84.88 206 ARG A CA 1
ATOM 1621 C C . ARG A 1 206 ? 18.981 -2.266 -17.193 1.00 84.88 206 ARG A C 1
ATOM 1623 O O . ARG A 1 206 ? 18.523 -2.895 -16.242 1.00 84.88 206 ARG A O 1
ATOM 1630 N N . ARG A 1 207 ? 19.506 -1.047 -17.047 1.00 88.25 207 ARG A N 1
ATOM 1631 C CA . ARG A 1 207 ? 19.529 -0.330 -15.761 1.00 88.25 207 ARG A CA 1
ATOM 1632 C C . ARG A 1 207 ? 18.119 -0.025 -15.267 1.00 88.25 207 ARG A C 1
ATOM 1634 O O . ARG A 1 207 ? 17.856 -0.259 -14.092 1.00 88.25 207 ARG A O 1
ATOM 1641 N N . LEU A 1 208 ? 17.222 0.415 -16.152 1.00 87.94 208 LEU A N 1
ATOM 1642 C CA . LEU A 1 208 ? 15.815 0.633 -15.819 1.00 87.94 208 LEU A CA 1
ATOM 1643 C C . LEU A 1 208 ? 15.145 -0.676 -15.389 1.00 87.94 208 LEU A C 1
ATOM 1645 O O . LEU A 1 208 ? 14.580 -0.728 -14.307 1.00 87.94 208 LEU A O 1
ATOM 1649 N N . SER A 1 209 ? 15.322 -1.773 -16.139 1.00 87.12 209 SER A N 1
ATOM 1650 C CA . SER A 1 209 ? 14.747 -3.066 -15.737 1.00 87.12 209 SER A CA 1
ATOM 1651 C C . SER A 1 209 ? 15.274 -3.566 -14.389 1.00 87.12 209 SER A C 1
ATOM 1653 O O . SER A 1 209 ? 14.516 -4.115 -13.598 1.00 87.12 209 SER A O 1
ATOM 1655 N N . ILE A 1 210 ? 16.565 -3.360 -14.096 1.00 90.12 210 ILE A N 1
ATOM 1656 C CA . ILE A 1 210 ? 17.143 -3.709 -12.789 1.00 90.12 210 ILE A CA 1
ATOM 1657 C C . ILE A 1 210 ? 16.539 -2.832 -11.685 1.00 90.12 210 ILE A C 1
ATOM 1659 O O . ILE A 1 210 ? 16.251 -3.341 -10.606 1.00 90.12 210 ILE A O 1
ATOM 1663 N N . ALA A 1 211 ? 16.335 -1.538 -11.944 1.00 91.69 211 ALA A N 1
ATOM 1664 C CA . ALA A 1 211 ? 15.687 -0.619 -11.011 1.00 91.69 211 ALA A CA 1
ATOM 1665 C C . ALA A 1 211 ? 14.265 -1.082 -10.676 1.00 91.69 211 ALA A C 1
ATOM 1667 O O . ALA A 1 211 ? 13.915 -1.204 -9.508 1.00 91.69 211 ALA A O 1
ATOM 1668 N N . THR A 1 212 ? 13.487 -1.421 -11.703 1.00 89.94 212 THR A N 1
ATOM 1669 C CA . THR A 1 212 ? 12.115 -1.907 -11.558 1.00 89.94 212 THR A CA 1
ATOM 1670 C C . THR A 1 212 ? 12.071 -3.233 -10.794 1.00 89.94 212 THR A C 1
ATOM 1672 O O . THR A 1 212 ? 11.258 -3.395 -9.892 1.00 89.94 212 THR A O 1
ATOM 1675 N N . LEU A 1 213 ? 12.992 -4.166 -11.063 1.00 89.25 213 LEU A N 1
ATOM 1676 C CA . LEU A 1 213 ? 13.093 -5.413 -10.291 1.00 89.25 213 LEU A CA 1
ATOM 1677 C C . LEU A 1 213 ? 13.440 -5.166 -8.819 1.00 89.25 213 LEU A C 1
ATOM 1679 O O . LEU A 1 213 ? 12.903 -5.839 -7.942 1.00 89.25 213 LEU A O 1
ATOM 1683 N N . ARG A 1 214 ? 14.318 -4.198 -8.531 1.00 92.81 214 ARG A N 1
ATOM 1684 C CA . ARG A 1 214 ? 14.613 -3.798 -7.149 1.00 92.81 214 ARG A CA 1
ATOM 1685 C C . ARG A 1 214 ? 13.386 -3.201 -6.475 1.00 92.81 214 ARG A C 1
ATOM 1687 O O . ARG A 1 214 ? 13.139 -3.555 -5.331 1.00 92.81 214 ARG A O 1
ATOM 1694 N N . LEU A 1 215 ? 12.621 -2.360 -7.172 1.00 93.56 215 LEU A N 1
ATOM 1695 C CA . LEU A 1 215 ? 11.364 -1.810 -6.663 1.00 93.56 215 LEU A CA 1
ATOM 1696 C C . LEU A 1 215 ? 10.395 -2.929 -6.260 1.00 93.56 215 LEU A C 1
ATOM 1698 O O . LEU A 1 215 ? 9.930 -2.934 -5.125 1.00 93.56 215 LEU A O 1
ATOM 1702 N N . TYR A 1 216 ? 10.170 -3.919 -7.131 1.00 91.69 216 TYR A N 1
ATOM 1703 C CA . TYR A 1 216 ? 9.343 -5.086 -6.800 1.00 91.69 216 TYR A CA 1
ATOM 1704 C C . TYR A 1 216 ? 9.904 -5.886 -5.619 1.00 91.69 216 TYR A C 1
ATOM 1706 O O . TYR A 1 216 ? 9.151 -6.269 -4.729 1.00 91.69 216 TYR A O 1
ATOM 1714 N N . GLY A 1 217 ? 11.222 -6.097 -5.565 1.00 88.50 217 GLY A N 1
ATOM 1715 C CA . GLY A 1 217 ? 11.866 -6.752 -4.423 1.00 88.50 217 GLY A CA 1
ATOM 1716 C C . GLY A 1 217 ? 11.609 -6.012 -3.107 1.00 88.50 217 GLY A C 1
ATOM 1717 O O . GLY A 1 217 ? 11.224 -6.631 -2.120 1.00 88.50 217 GLY A O 1
ATOM 1718 N N . ARG A 1 218 ? 11.731 -4.678 -3.107 1.00 93.31 218 ARG A N 1
ATOM 1719 C CA . ARG A 1 218 ? 11.433 -3.848 -1.929 1.00 93.31 218 ARG A CA 1
ATOM 1720 C C . ARG A 1 218 ? 9.948 -3.820 -1.579 1.00 93.31 218 ARG A C 1
ATOM 1722 O O . ARG A 1 218 ? 9.626 -3.753 -0.400 1.00 93.31 218 ARG A O 1
ATOM 1729 N N . ALA A 1 219 ? 9.061 -3.898 -2.570 1.00 90.94 219 ALA A N 1
ATOM 1730 C CA . ALA A 1 219 ? 7.623 -4.012 -2.335 1.00 90.94 219 ALA A CA 1
ATOM 1731 C C . ALA A 1 219 ? 7.304 -5.300 -1.570 1.00 90.94 219 ALA A C 1
ATOM 1733 O O . ALA A 1 219 ? 6.584 -5.268 -0.580 1.00 90.94 219 ALA A O 1
ATOM 1734 N N . VAL A 1 220 ? 7.892 -6.423 -1.994 1.00 90.50 220 VAL A N 1
ATOM 1735 C CA . VAL A 1 220 ? 7.731 -7.719 -1.321 1.00 90.50 220 VAL A CA 1
ATOM 1736 C C . VAL A 1 220 ? 8.311 -7.687 0.091 1.00 90.50 220 VAL A C 1
ATOM 1738 O O . VAL A 1 220 ? 7.693 -8.222 1.005 1.00 90.50 220 VAL A O 1
ATOM 1741 N N . ASP A 1 221 ? 9.472 -7.057 0.291 1.00 88.38 221 ASP A N 1
ATOM 1742 C CA . ASP A 1 221 ? 10.046 -6.880 1.629 1.00 88.38 221 ASP A CA 1
ATOM 1743 C C . ASP A 1 221 ? 9.087 -6.118 2.556 1.00 88.38 221 ASP A C 1
ATOM 1745 O O . ASP A 1 221 ? 8.828 -6.586 3.662 1.00 88.38 221 ASP A O 1
ATOM 1749 N N . LEU A 1 222 ? 8.526 -4.996 2.090 1.00 90.81 222 LEU A N 1
ATOM 1750 C CA . LEU A 1 222 ? 7.580 -4.183 2.857 1.00 90.81 222 LEU A CA 1
ATOM 1751 C C . LEU A 1 222 ? 6.275 -4.937 3.154 1.00 90.81 222 LEU A C 1
ATOM 1753 O O . LEU A 1 222 ? 5.860 -4.995 4.307 1.00 90.81 222 LEU A O 1
ATOM 1757 N N . LEU A 1 223 ? 5.652 -5.540 2.137 1.00 88.88 223 LEU A N 1
ATOM 1758 C CA . LEU A 1 223 ? 4.399 -6.288 2.295 1.00 88.88 223 LEU A CA 1
ATOM 1759 C C . LEU A 1 223 ? 4.567 -7.475 3.247 1.00 88.88 223 LEU A C 1
ATOM 1761 O O . LEU A 1 223 ? 3.734 -7.684 4.117 1.00 88.88 223 LEU A O 1
ATOM 1765 N N . SER A 1 224 ? 5.668 -8.219 3.122 1.00 86.31 224 SER A N 1
ATOM 1766 C CA . SER A 1 224 ? 5.944 -9.351 4.008 1.00 86.31 224 SER A CA 1
ATOM 1767 C C . SER A 1 224 ? 6.179 -8.913 5.447 1.00 86.31 224 SER A C 1
ATOM 1769 O O . SER A 1 224 ? 5.777 -9.644 6.338 1.00 86.31 224 SER A O 1
ATOM 1771 N N . LEU A 1 225 ? 6.803 -7.757 5.697 1.00 86.50 225 LEU A N 1
ATOM 1772 C CA . LEU A 1 225 ? 6.955 -7.258 7.066 1.00 86.50 225 LEU A CA 1
ATOM 1773 C C . LEU A 1 225 ? 5.598 -6.934 7.696 1.00 86.50 225 LEU A C 1
ATOM 1775 O O . LEU A 1 225 ? 5.364 -7.321 8.834 1.00 86.50 225 LEU A O 1
ATOM 1779 N N . LEU A 1 226 ? 4.705 -6.291 6.941 1.00 84.94 226 LEU A N 1
ATOM 1780 C CA . LEU A 1 226 ? 3.363 -5.941 7.412 1.00 84.94 226 LEU A CA 1
ATOM 1781 C C . LEU A 1 226 ? 2.480 -7.188 7.618 1.00 84.94 226 LEU A C 1
ATOM 1783 O O . LEU A 1 226 ? 1.749 -7.270 8.600 1.00 84.94 226 LEU A O 1
ATOM 1787 N N . GLU A 1 227 ? 2.584 -8.193 6.740 1.00 79.81 227 GLU A N 1
ATOM 1788 C CA . GLU A 1 227 ? 1.839 -9.457 6.863 1.00 79.81 227 GLU A CA 1
ATOM 1789 C C . GLU A 1 227 ? 2.400 -10.388 7.960 1.00 79.81 227 GLU A C 1
ATOM 1791 O O . GLU A 1 227 ? 1.623 -11.029 8.671 1.00 79.81 227 GLU A O 1
ATOM 1796 N N . ASP A 1 228 ? 3.728 -10.464 8.130 1.00 68.25 228 ASP A N 1
ATOM 1797 C CA . ASP A 1 228 ? 4.373 -11.247 9.198 1.00 68.25 228 ASP A CA 1
ATOM 1798 C C . ASP A 1 228 ? 4.028 -10.672 10.584 1.00 68.25 228 ASP A C 1
ATOM 1800 O O . ASP A 1 228 ? 3.895 -11.418 11.555 1.00 68.25 228 ASP A O 1
ATOM 1804 N N . GLU A 1 229 ? 3.854 -9.354 10.680 1.00 59.59 229 GLU A N 1
ATOM 1805 C CA . GLU A 1 229 ? 3.441 -8.661 11.900 1.00 59.59 229 GLU A CA 1
ATOM 1806 C C . GLU A 1 229 ? 1.971 -8.943 12.246 1.00 59.59 229 GLU A C 1
ATOM 1808 O O . GLU A 1 229 ? 1.671 -9.337 13.375 1.00 59.59 229 GLU A O 1
ATOM 1813 N N . ASP A 1 230 ? 1.075 -8.889 11.255 1.00 59.75 230 ASP A N 1
ATOM 1814 C CA . ASP A 1 230 ? -0.321 -9.326 11.393 1.00 59.75 230 ASP A CA 1
ATOM 1815 C C . ASP A 1 230 ? -0.427 -10.798 11.832 1.00 59.75 230 ASP A C 1
ATOM 1817 O O . ASP A 1 230 ? -1.294 -11.168 12.632 1.00 59.75 230 ASP A O 1
ATOM 1821 N N . ALA A 1 231 ? 0.436 -11.667 11.296 1.00 56.75 231 ALA A N 1
ATOM 1822 C CA . ALA A 1 231 ? 0.476 -13.081 11.653 1.00 56.75 231 ALA A CA 1
ATOM 1823 C C . ALA A 1 231 ? 1.028 -13.302 13.070 1.00 56.75 231 ALA A C 1
ATOM 1825 O O . ALA A 1 231 ? 0.472 -14.108 13.818 1.00 56.75 231 ALA A O 1
ATOM 1826 N N . ALA A 1 232 ? 2.076 -12.575 13.464 1.00 52.44 232 ALA A N 1
ATOM 1827 C CA . ALA A 1 232 ? 2.652 -12.648 14.804 1.00 52.44 232 ALA A CA 1
ATOM 1828 C C . ALA A 1 232 ? 1.661 -12.178 15.883 1.00 52.44 232 ALA A C 1
ATOM 1830 O O . ALA A 1 232 ? 1.514 -12.846 16.907 1.00 52.44 232 ALA A O 1
ATOM 1831 N N . LEU A 1 233 ? 0.923 -11.091 15.634 1.00 56.28 233 LEU A N 1
ATOM 1832 C CA . LEU A 1 233 ? -0.097 -10.577 16.556 1.00 56.28 233 LEU A CA 1
ATOM 1833 C C . LEU A 1 233 ? -1.267 -11.553 16.745 1.00 56.28 233 LEU A C 1
ATOM 1835 O O . LEU A 1 233 ? -1.773 -11.695 17.855 1.00 56.28 233 LEU A O 1
ATOM 1839 N N . LYS A 1 234 ? -1.671 -12.274 15.692 1.00 56.12 234 LYS A N 1
ATOM 1840 C CA . LYS A 1 234 ? -2.723 -13.305 15.779 1.00 56.12 234 LYS A CA 1
ATOM 1841 C C . LYS A 1 234 ? -2.312 -14.549 16.565 1.00 56.12 234 LYS A C 1
ATOM 1843 O O . LYS A 1 234 ? -3.191 -15.256 17.031 1.00 56.12 234 LYS A O 1
ATOM 1848 N N . VAL A 1 235 ? -1.015 -14.846 16.661 1.00 44.09 235 VAL A N 1
ATOM 1849 C CA . VAL A 1 235 ? -0.490 -15.991 17.431 1.00 44.09 235 VAL A CA 1
ATOM 1850 C C . VAL A 1 235 ? -0.257 -15.619 18.901 1.00 44.09 235 VAL A C 1
ATOM 1852 O O . VAL A 1 235 ? -0.231 -16.499 19.757 1.00 44.09 235 VAL A O 1
ATOM 1855 N N . ALA A 1 236 ? -0.075 -14.328 19.196 1.00 45.69 236 ALA A N 1
ATOM 1856 C CA . ALA A 1 236 ? 0.142 -13.819 20.549 1.00 45.69 236 ALA A CA 1
ATOM 1857 C C . ALA A 1 236 ? -1.155 -13.536 21.338 1.00 45.69 236 ALA A C 1
ATOM 1859 O O . ALA A 1 236 ? -1.081 -13.405 22.560 1.00 45.69 236 ALA A O 1
ATOM 1860 N N . ARG A 1 237 ? -2.304 -13.425 20.657 1.00 41.31 237 ARG A N 1
ATOM 1861 C CA . ARG A 1 237 ? -3.651 -13.281 21.241 1.00 41.31 237 ARG A CA 1
ATOM 1862 C C . ARG A 1 237 ? -4.328 -14.643 21.375 1.00 41.31 237 ARG A C 1
ATOM 1864 O O . ARG A 1 237 ? -5.021 -14.842 22.394 1.00 41.31 237 ARG A O 1
#

Foldseek 3Di:
DDPVVVVVCLVVVVVVVVVVVQDPDDPDPPVVVVVSVCVSVCVVVVVVVVVVVVVVVVVVVPPDDDPCVPVVLVVQLVVLLVQLLVLLVQLLVLQPDCDDPLNVLLVVLSVQLNVLSVQLVVLLVVLLVQDLPDFQDPVLLVVVVVVVDDDPRSRVSRSVSSNVVSVVSVVSNVVSVVSNVVSLSSNVVSSVVSQDDDDPVPVSNVSSVVSNVSSVVSVCSNVCSSVVSVVVSVVVD

pLDDT: mean 77.9, std 16.5, range [41.31, 97.5]